Protein AF-0000000067868393 (afdb_homodimer)

Solvent-accessible surface area (backbone atoms only — not comparable to full-atom values): 18389 Å² total; per-residue (Å²): 123,89,69,80,42,71,58,37,51,54,48,55,57,44,53,61,41,42,60,44,35,49,49,34,66,70,37,80,75,80,36,64,58,54,50,36,39,52,45,50,51,48,43,56,51,46,50,58,49,42,56,52,47,31,66,68,63,68,53,74,39,77,64,38,66,54,46,43,61,49,46,56,50,46,61,52,46,44,54,53,48,49,34,21,40,68,61,75,42,61,56,66,58,53,47,51,49,50,50,44,52,54,48,52,36,55,50,43,51,75,40,89,71,80,75,72,90,52,76,46,55,58,51,23,52,55,34,39,50,50,12,52,54,28,53,28,43,72,41,19,86,80,32,38,69,60,13,52,50,32,38,52,49,20,48,51,35,44,52,52,37,47,51,62,66,68,46,74,73,71,78,118,122,88,69,80,41,70,58,37,50,54,49,55,56,43,54,59,44,41,61,44,36,48,49,34,66,70,36,80,75,81,35,65,57,53,49,38,38,51,45,49,52,51,43,56,50,47,51,59,49,42,56,52,45,30,66,69,63,69,53,73,39,76,62,37,66,54,46,42,62,48,47,56,50,47,60,51,46,45,53,52,48,49,35,22,40,67,61,76,43,63,53,67,58,54,45,51,50,50,49,44,53,52,50,51,36,54,49,44,52,76,41,89,72,78,74,73,90,52,75,46,55,57,51,24,52,54,34,39,51,52,13,51,55,27,54,28,45,72,40,19,87,80,32,38,70,60,13,51,51,32,40,53,51,21,47,50,36,44,54,52,39,47,51,62,66,68,44,74,72,70,79,119

Organism: Synechococcus elongatus (strain ATCC 33912 / PCC 7942 / FACHB-805) (NCBI:txid1140)

pLDDT: mean 82.85, std 14.45, range [33.25, 97.62]

Structure (mmCIF, N/CA/C/O backbone):
data_AF-0000000067868393-model_v1
#
loop_
_entity.id
_entity.type
_entity.pdbx_description
1 polymer 'CDP-diacylglycerol--glycerol-3-phosphate 3-phosphatidyltransferase'
#
loop_
_atom_site.group_PDB
_atom_site.id
_atom_site.type_symbol
_atom_site.label_atom_id
_atom_site.label_alt_id
_atom_site.label_comp_id
_atom_site.label_asym_id
_atom_site.label_entity_id
_atom_site.label_seq_id
_atom_site.pdbx_PDB_ins_code
_atom_site.Cartn_x
_atom_site.Cartn_y
_atom_site.Cartn_z
_atom_site.occupancy
_atom_site.B_iso_or_equiv
_atom_site.auth_seq_id
_atom_site.auth_comp_id
_atom_site.auth_asym_id
_atom_site.auth_atom_id
_atom_site.pdbx_PDB_model_num
ATOM 1 N N . MET A 1 1 ? -15.359 12.648 23.875 1 38.47 1 MET A N 1
ATOM 2 C CA . MET A 1 1 ? -15.688 11.297 23.422 1 38.47 1 MET A CA 1
ATOM 3 C C . MET A 1 1 ? -16.062 11.297 21.953 1 38.47 1 MET A C 1
ATOM 5 O O . MET A 1 1 ? -16.922 12.078 21.516 1 38.47 1 MET A O 1
ATOM 9 N N . ALA A 1 2 ? -15.055 10.977 21.078 1 51.44 2 ALA A N 1
ATOM 10 C CA . ALA A 1 2 ? -15.375 11.133 19.672 1 51.44 2 ALA A CA 1
ATOM 11 C C . ALA A 1 2 ? -16.734 10.539 19.344 1 51.44 2 ALA A C 1
ATOM 13 O O . ALA A 1 2 ? -17 9.375 19.625 1 51.44 2 ALA A O 1
ATOM 14 N N . THR A 1 3 ? -17.891 11.211 19.453 1 57.81 3 THR A N 1
ATOM 15 C CA . THR A 1 3 ? -19.234 10.742 19.172 1 57.81 3 THR A CA 1
ATOM 16 C C . THR A 1 3 ? -19.281 10.047 17.812 1 57.81 3 THR A C 1
ATOM 18 O O . THR A 1 3 ? -18.906 10.633 16.797 1 57.81 3 THR A O 1
ATOM 21 N N . ILE A 1 4 ? -19.188 8.711 17.938 1 66.06 4 ILE A N 1
ATOM 22 C CA . ILE A 1 4 ? -19.344 7.922 16.719 1 66.06 4 ILE A CA 1
ATOM 23 C C . ILE A 1 4 ? -20.734 8.164 16.141 1 66.06 4 ILE A C 1
ATOM 25 O O . ILE A 1 4 ? -21.75 7.922 16.797 1 66.06 4 ILE A O 1
ATOM 29 N N . THR A 1 5 ? -20.812 8.875 15.047 1 76 5 THR A N 1
ATOM 30 C CA . THR A 1 5 ? -22.047 9.195 14.352 1 76 5 THR A CA 1
ATOM 31 C C . THR A 1 5 ? -22.469 8.047 13.445 1 76 5 THR A C 1
ATOM 33 O O . THR A 1 5 ? -21.734 7.066 13.297 1 76 5 THR A O 1
ATOM 36 N N . LEU A 1 6 ? -23.656 8.023 12.984 1 73.88 6 LEU A N 1
ATOM 37 C CA . LEU A 1 6 ? -24.203 6.988 12.109 1 73.88 6 LEU A CA 1
ATOM 38 C C . LEU A 1 6 ? -23.328 6.809 10.867 1 73.88 6 LEU A C 1
ATOM 40 O O . LEU A 1 6 ? -23.016 5.68 10.492 1 73.88 6 LEU A O 1
ATOM 44 N N . PRO A 1 7 ? -22.906 7.914 10.297 1 73.81 7 PRO A N 1
ATOM 45 C CA . PRO A 1 7 ? -22.047 7.754 9.125 1 73.81 7 PRO A CA 1
ATOM 46 C C . PRO A 1 7 ? -20.734 7.031 9.453 1 73.81 7 PRO A C 1
ATOM 48 O O . PRO A 1 7 ? -20.25 6.242 8.641 1 73.81 7 PRO A O 1
ATOM 51 N N . THR A 1 8 ? -20.328 7.203 10.664 1 79.44 8 THR A N 1
ATOM 52 C CA . THR A 1 8 ? -19.094 6.543 11.07 1 79.44 8 THR A CA 1
ATOM 53 C C . THR A 1 8 ? -19.328 5.043 11.258 1 79.44 8 THR A C 1
ATOM 55 O O . THR A 1 8 ? -18.453 4.234 10.922 1 79.44 8 THR A O 1
ATOM 58 N N . TRP A 1 9 ? -20.469 4.789 11.695 1 81 9 TRP A N 1
ATOM 59 C CA . TRP A 1 9 ? -20.812 3.377 11.875 1 81 9 TRP A CA 1
ATOM 60 C C . TRP A 1 9 ? -20.891 2.664 10.523 1 81 9 TRP A C 1
ATOM 62 O O . TRP A 1 9 ? -20.453 1.521 10.398 1 81 9 TRP A O 1
ATOM 72 N N . VAL A 1 10 ? -21.391 3.344 9.602 1 79.75 10 VAL A N 1
ATOM 73 C CA . VAL A 1 10 ? -21.516 2.777 8.258 1 79.75 10 VAL A CA 1
ATOM 74 C C . VAL A 1 10 ? -20.109 2.545 7.68 1 79.75 10 VAL A C 1
ATOM 76 O O . VAL A 1 10 ? -19.859 1.501 7.074 1 79.75 10 VAL A O 1
ATOM 79 N N . THR A 1 11 ? -19.25 3.428 7.902 1 82.75 11 THR A N 1
ATOM 80 C CA . THR A 1 11 ? -17.875 3.32 7.426 1 82.75 11 THR A CA 1
ATOM 81 C C . THR A 1 11 ? -17.172 2.131 8.07 1 82.75 11 THR A C 1
ATOM 83 O O . THR A 1 11 ? -16.516 1.354 7.391 1 82.75 11 THR A O 1
ATOM 86 N N . LEU A 1 12 ? -17.484 1.931 9.297 1 84.88 12 LEU A N 1
ATOM 87 C CA . LEU A 1 12 ? -16.844 0.851 10.031 1 84.88 12 LEU A CA 1
ATOM 88 C C . LEU A 1 12 ? -17.375 -0.506 9.586 1 84.88 12 LEU A C 1
ATOM 90 O O . LEU A 1 12 ? -16.641 -1.49 9.555 1 84.88 12 LEU A O 1
ATOM 94 N N . THR A 1 13 ? -18.609 -0.566 9.234 1 87.06 13 THR A N 1
ATOM 95 C CA . THR A 1 13 ? -19.203 -1.815 8.766 1 87.06 13 THR A CA 1
ATOM 96 C C . THR A 1 13 ? -18.625 -2.211 7.41 1 87.06 13 THR A C 1
ATOM 98 O O . THR A 1 13 ? -18.484 -3.398 7.109 1 87.06 13 THR A O 1
ATOM 101 N N . ARG A 1 14 ? -18.219 -1.199 6.656 1 91.38 14 ARG A N 1
ATOM 102 C CA . ARG A 1 14 ? -17.625 -1.454 5.348 1 91.38 14 ARG A CA 1
ATOM 103 C C . ARG A 1 14 ? -16.266 -2.137 5.48 1 91.38 14 ARG A C 1
ATOM 105 O O . ARG A 1 14 ? -15.844 -2.855 4.578 1 91.38 14 ARG A O 1
ATOM 112 N N . LEU A 1 15 ? -15.68 -1.9 6.562 1 90.88 15 LEU A N 1
ATOM 113 C CA . LEU A 1 15 ? -14.375 -2.506 6.816 1 90.88 15 LEU A CA 1
ATOM 114 C C . LEU A 1 15 ? -14.492 -4.023 6.902 1 90.88 15 LEU A C 1
ATOM 116 O O . LEU A 1 15 ? -13.523 -4.738 6.625 1 90.88 15 LEU A O 1
ATOM 120 N N . PHE A 1 16 ? -15.672 -4.523 7.234 1 92.31 16 PHE A N 1
ATOM 121 C CA . PHE A 1 16 ? -15.898 -5.961 7.336 1 92.31 16 PHE A CA 1
ATOM 122 C C . PHE A 1 16 ? -15.875 -6.609 5.957 1 92.31 16 PHE A C 1
ATOM 124 O O . PHE A 1 16 ? -15.727 -7.828 5.84 1 92.31 16 PHE A O 1
ATOM 131 N N . ALA A 1 17 ? -16 -5.836 4.941 1 94 17 ALA A N 1
ATOM 132 C CA . ALA A 1 17 ? -15.922 -6.344 3.574 1 94 17 ALA A CA 1
ATOM 133 C C . ALA A 1 17 ? -14.508 -6.82 3.252 1 94 17 ALA A C 1
ATOM 135 O O . ALA A 1 17 ? -14.32 -7.719 2.428 1 94 17 ALA A O 1
ATOM 136 N N . VAL A 1 18 ? -13.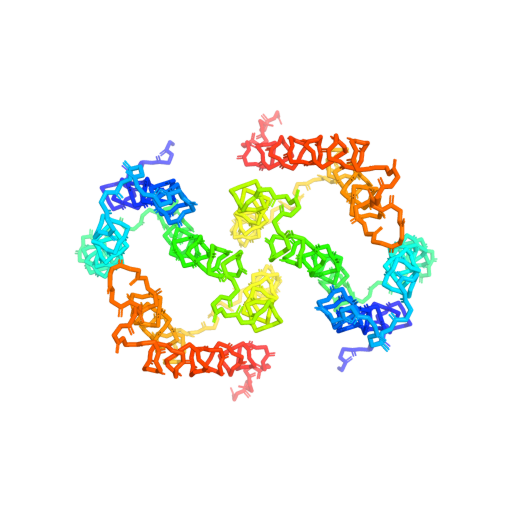516 -6.289 3.963 1 94.94 18 VAL A N 1
ATOM 137 C CA . VAL A 1 18 ? -12.117 -6.527 3.635 1 94.94 18 VAL A CA 1
ATOM 138 C C . VAL A 1 18 ? -11.773 -7.992 3.885 1 94.94 18 VAL A C 1
ATOM 140 O O . VAL A 1 18 ? -11.273 -8.68 2.99 1 94.94 18 VAL A O 1
ATOM 143 N N . PRO A 1 19 ? -12.062 -8.602 5.043 1 93.69 19 PRO A N 1
ATOM 144 C CA . PRO A 1 19 ? -11.75 -10.023 5.25 1 93.69 19 PRO A CA 1
ATOM 145 C C . PRO A 1 19 ? -12.516 -10.938 4.297 1 93.69 19 PRO A C 1
ATOM 147 O O . PRO A 1 19 ? -12 -11.977 3.889 1 93.69 19 PRO A O 1
ATOM 150 N N . ILE A 1 20 ? -13.672 -10.555 3.961 1 91.94 20 ILE A N 1
ATOM 151 C CA . ILE A 1 20 ? -14.469 -11.352 3.033 1 91.94 20 ILE A CA 1
ATOM 152 C C . ILE A 1 20 ? -13.82 -11.344 1.652 1 91.94 20 ILE A C 1
ATOM 154 O O . ILE A 1 20 ? -13.742 -12.375 0.987 1 91.94 20 ILE A O 1
ATOM 158 N N . LEU A 1 21 ? -13.352 -10.188 1.293 1 92.94 21 LEU A N 1
ATOM 159 C CA . LEU A 1 21 ? -12.68 -10.078 0.005 1 92.94 21 LEU A CA 1
ATOM 160 C C . LEU A 1 21 ? -11.375 -10.875 -0 1 92.94 21 LEU A C 1
ATOM 162 O O . LEU A 1 21 ? -11.117 -11.633 -0.937 1 92.94 21 LEU A O 1
ATOM 166 N N . LEU A 1 22 ? -10.617 -10.781 1.062 1 93.06 22 LEU A N 1
ATOM 167 C CA . LEU A 1 22 ? -9.328 -11.461 1.141 1 93.06 22 LEU A CA 1
ATOM 168 C C . LEU A 1 22 ? -9.516 -12.969 1.164 1 93.06 22 LEU A C 1
ATOM 170 O O . LEU A 1 22 ? -8.891 -13.688 0.374 1 93.06 22 LEU A O 1
ATOM 174 N N . VAL A 1 23 ? -10.414 -13.453 1.944 1 88.19 23 VAL A N 1
ATOM 175 C CA . VAL A 1 23 ? -10.633 -14.883 2.102 1 88.19 23 VAL A CA 1
ATOM 176 C C . VAL A 1 23 ? -11.406 -15.43 0.898 1 88.19 23 VAL A C 1
ATOM 178 O O . VAL A 1 23 ? -11.078 -16.5 0.372 1 88.19 23 VAL A O 1
ATOM 181 N N . GLY A 1 24 ? -12.43 -14.703 0.48 1 86.75 24 GLY A N 1
ATOM 182 C CA . GLY A 1 24 ? -13.258 -15.156 -0.625 1 86.75 24 GLY A CA 1
ATOM 183 C C . GLY A 1 24 ? -12.508 -15.234 -1.942 1 86.75 24 GLY A C 1
ATOM 184 O O . GLY A 1 24 ? -12.781 -16.109 -2.766 1 86.75 24 GLY A O 1
ATOM 185 N N . MET A 1 25 ? -11.633 -14.359 -2.072 1 86.38 25 MET A N 1
ATOM 186 C CA . MET A 1 25 ? -10.906 -14.312 -3.338 1 86.38 25 MET A CA 1
ATOM 187 C C . MET A 1 25 ? -9.719 -15.273 -3.316 1 86.38 25 MET A C 1
ATOM 189 O O . MET A 1 25 ? -9.312 -15.781 -4.359 1 86.38 25 MET A O 1
ATOM 193 N N . GLU A 1 26 ? -9.117 -15.5 -2.199 1 82.06 26 GLU A N 1
ATOM 194 C CA . GLU A 1 26 ? -7.914 -16.328 -2.123 1 82.06 26 GLU A CA 1
ATOM 195 C C . GLU A 1 26 ? -8.266 -17.812 -2.02 1 82.06 26 GLU A C 1
ATOM 197 O O . GLU A 1 26 ? -7.469 -18.672 -2.395 1 82.06 26 GLU A O 1
ATOM 202 N N . GLN A 1 27 ? -9.344 -18.188 -1.443 1 78.38 27 GLN A N 1
ATOM 203 C CA . GLN A 1 27 ? -9.719 -19.594 -1.287 1 78.38 27 GLN A CA 1
ATOM 204 C C . GLN A 1 27 ? -10.953 -19.922 -2.123 1 78.38 27 GLN A C 1
ATOM 206 O O . GLN A 1 27 ? -12.078 -19.891 -1.624 1 78.38 27 GLN A O 1
ATOM 211 N N . PRO A 1 28 ? -10.547 -20.344 -3.348 1 68.5 28 PRO A N 1
ATOM 212 C CA . PRO A 1 28 ? -11.703 -20.734 -4.168 1 68.5 28 PRO A CA 1
ATOM 213 C C . PRO A 1 28 ? -12.484 -21.906 -3.576 1 68.5 28 PRO A C 1
ATOM 215 O O . PRO A 1 28 ? -11.891 -22.844 -3.045 1 68.5 28 PRO A O 1
ATOM 218 N N . GLY A 1 29 ? -13.82 -21.719 -3.414 1 73.12 29 GLY A N 1
ATOM 219 C CA . GLY A 1 29 ? -14.656 -22.812 -2.928 1 73.12 29 GLY A CA 1
ATOM 220 C C . GLY A 1 29 ? -15.211 -22.547 -1.537 1 73.12 29 GLY A C 1
ATOM 221 O O . GLY A 1 29 ? -16.219 -23.156 -1.147 1 73.12 29 GLY A O 1
ATOM 222 N N . LEU A 1 30 ? -14.383 -21.797 -0.757 1 71.88 30 LEU A N 1
ATOM 223 C CA . LEU A 1 30 ? -14.859 -21.516 0.594 1 71.88 30 LEU A CA 1
ATOM 224 C C . LEU A 1 30 ? -16.156 -20.703 0.563 1 71.88 30 LEU A C 1
ATOM 226 O O . LEU A 1 30 ? -17.062 -20.953 1.354 1 71.88 30 LEU A O 1
ATOM 230 N N . LEU A 1 31 ? -16.141 -19.766 -0.381 1 77.38 31 LEU A N 1
ATOM 231 C CA . LEU A 1 31 ? -17.297 -18.922 -0.597 1 77.38 31 LEU A CA 1
ATOM 232 C C . LEU A 1 31 ? -17.734 -18.969 -2.057 1 77.38 31 LEU A C 1
ATOM 234 O O . LEU A 1 31 ? -16.938 -19.234 -2.945 1 77.38 31 LEU A O 1
ATOM 238 N N . PRO A 1 32 ? -19.062 -18.828 -2.135 1 83.75 32 PRO A N 1
ATOM 239 C CA . PRO A 1 32 ? -19.5 -18.672 -3.525 1 83.75 32 PRO A CA 1
ATOM 240 C C . PRO A 1 32 ? -18.766 -17.562 -4.262 1 83.75 32 PRO A C 1
ATOM 242 O O . PRO A 1 32 ? -18.453 -16.531 -3.668 1 83.75 32 PRO A O 1
ATOM 245 N N . THR A 1 33 ? -18.484 -17.828 -5.484 1 84.19 33 THR A N 1
ATOM 246 C CA . THR A 1 33 ? -17.641 -16.953 -6.293 1 84.19 33 THR A CA 1
ATOM 247 C C . THR A 1 33 ? -18.266 -15.562 -6.41 1 84.19 33 THR A C 1
ATOM 249 O O . THR A 1 33 ? -17.562 -14.586 -6.684 1 84.19 33 THR A O 1
ATOM 252 N N . TRP A 1 34 ? -19.594 -15.492 -6.168 1 89.62 34 TRP A N 1
ATOM 253 C CA . TRP A 1 34 ? -20.281 -14.211 -6.355 1 89.62 34 TRP A CA 1
ATOM 254 C C . TRP A 1 34 ? -20.188 -13.359 -5.098 1 89.62 34 TRP A C 1
ATOM 256 O O . TRP A 1 34 ? -20.453 -12.156 -5.133 1 89.62 34 TRP A O 1
ATOM 266 N N . VAL A 1 35 ? -19.812 -13.953 -4.008 1 92 35 VAL A N 1
ATOM 267 C CA . VAL A 1 35 ? -19.891 -13.281 -2.717 1 92 35 VAL A CA 1
ATOM 268 C C . VAL A 1 35 ? -18.891 -12.133 -2.68 1 92 35 VAL A C 1
ATOM 270 O O . VAL A 1 35 ? -19.25 -11 -2.348 1 92 35 VAL A O 1
ATOM 273 N N . PRO A 1 36 ? -17.609 -12.352 -3.057 1 92.5 36 PRO A N 1
ATOM 274 C CA . PRO A 1 36 ? -16.672 -11.227 -3.027 1 92.5 36 PRO A CA 1
ATOM 275 C C . PRO A 1 36 ? -17.109 -10.07 -3.938 1 92.5 36 PRO A C 1
ATOM 277 O O . PRO A 1 36 ? -16.953 -8.906 -3.572 1 92.5 36 PRO A O 1
ATOM 280 N N . LEU A 1 37 ? -17.672 -10.398 -5.066 1 93.69 37 LEU A N 1
ATOM 281 C CA . LEU A 1 37 ? -18.125 -9.367 -6 1 93.69 37 LEU A CA 1
ATOM 282 C C . LEU A 1 37 ? -19.25 -8.547 -5.402 1 93.69 37 LEU A C 1
ATOM 284 O O . LEU A 1 37 ? -19.203 -7.316 -5.422 1 93.69 37 LEU A O 1
ATOM 288 N N . VAL A 1 38 ? -20.203 -9.195 -4.879 1 94.25 38 VAL A N 1
ATOM 289 C CA . VAL A 1 38 ? -21.375 -8.531 -4.316 1 94.25 38 VAL A CA 1
ATOM 290 C C . VAL A 1 38 ? -20.969 -7.691 -3.109 1 94.25 38 VAL A C 1
ATOM 292 O O . VAL A 1 38 ? -21.406 -6.551 -2.967 1 94.25 38 VAL A O 1
ATOM 295 N N . VAL A 1 39 ? -20.172 -8.289 -2.27 1 94.19 39 VAL A N 1
ATOM 296 C CA . VAL A 1 39 ? -19.703 -7.586 -1.078 1 94.19 39 VAL A CA 1
ATOM 297 C C . VAL A 1 39 ? -18.922 -6.344 -1.482 1 94.19 39 VAL A C 1
ATOM 299 O O . VAL A 1 39 ? -19.078 -5.273 -0.894 1 94.19 39 VAL A O 1
ATOM 302 N N . PHE A 1 40 ? -18.078 -6.504 -2.471 1 95.31 40 PHE A N 1
ATOM 303 C CA . PHE A 1 40 ? -17.281 -5.379 -2.945 1 95.31 40 PHE A CA 1
ATOM 304 C C . PHE A 1 40 ? -18.172 -4.27 -3.482 1 95.31 40 PHE A C 1
ATOM 306 O O . PHE A 1 40 ? -17.984 -3.1 -3.137 1 95.31 40 PHE A O 1
ATOM 313 N N . LEU A 1 41 ? -19.125 -4.578 -4.301 1 94.06 41 LEU A N 1
ATOM 314 C CA . LEU A 1 41 ? -20.016 -3.596 -4.91 1 94.06 41 LEU A CA 1
ATOM 315 C C . LEU A 1 41 ? -20.891 -2.924 -3.859 1 94.06 41 LEU A C 1
ATOM 317 O O . LEU A 1 41 ? -21.156 -1.722 -3.936 1 94.06 41 LEU A O 1
ATOM 321 N N . LEU A 1 42 ? -21.328 -3.701 -2.941 1 93.31 42 LEU A N 1
ATOM 322 C CA . LEU A 1 42 ? -22.109 -3.135 -1.856 1 93.31 42 LEU A CA 1
ATOM 323 C C . LEU A 1 42 ? -21.297 -2.143 -1.042 1 93.31 42 LEU A C 1
ATOM 325 O O . LEU A 1 42 ? -21.781 -1.058 -0.708 1 93.31 42 LEU A O 1
ATOM 329 N N . ALA A 1 43 ? -20.078 -2.57 -0.719 1 92.38 43 ALA A N 1
ATOM 330 C CA . ALA A 1 43 ? -19.188 -1.686 0.036 1 92.38 43 ALA A CA 1
ATOM 331 C C . ALA A 1 43 ? -18.922 -0.398 -0.735 1 92.38 43 ALA A C 1
ATOM 333 O O . ALA A 1 43 ? -18.922 0.691 -0.156 1 92.38 43 ALA A O 1
ATOM 334 N N . ALA A 1 44 ? -18.703 -0.52 -2.014 1 90.06 44 ALA A N 1
ATOM 335 C CA . ALA A 1 44 ? -18.438 0.645 -2.855 1 90.06 44 ALA A CA 1
ATOM 336 C C . ALA A 1 44 ? -19.672 1.541 -2.951 1 90.06 44 ALA A C 1
ATOM 338 O O . ALA A 1 44 ? -19.562 2.768 -2.912 1 90.06 44 ALA A O 1
ATOM 339 N N . ALA A 1 45 ? -20.812 0.978 -3.086 1 88.38 45 ALA A N 1
ATOM 340 C CA . ALA A 1 45 ? -22.062 1.71 -3.225 1 88.38 45 ALA A CA 1
ATOM 341 C C . ALA A 1 45 ? -22.422 2.441 -1.932 1 88.38 45 ALA A C 1
ATOM 343 O O . ALA A 1 45 ? -22.969 3.545 -1.967 1 88.38 45 ALA A O 1
ATOM 344 N N . THR A 1 46 ? -22.094 1.829 -0.837 1 85.06 46 THR A N 1
ATOM 345 C CA . THR A 1 46 ? -22.422 2.426 0.454 1 85.06 46 THR A CA 1
ATOM 346 C C . THR A 1 46 ? -21.609 3.699 0.68 1 85.06 46 THR A C 1
ATOM 348 O O . THR A 1 46 ? -22.047 4.598 1.405 1 85.06 46 THR A O 1
ATOM 351 N N . ASP A 1 47 ? -20.406 3.666 0.187 1 80.94 47 ASP A N 1
ATOM 352 C CA . ASP A 1 47 ? -19.594 4.875 0.286 1 80.94 47 ASP A CA 1
ATOM 353 C C . ASP A 1 47 ? -20.281 6.055 -0.406 1 80.94 47 ASP A C 1
ATOM 355 O O . ASP A 1 47 ? -20.281 7.168 0.122 1 80.94 47 ASP A O 1
ATOM 359 N N . TRP A 1 48 ? -20.781 5.801 -1.558 1 75.31 48 TRP A N 1
ATOM 360 C CA . TRP A 1 48 ? -21.469 6.84 -2.311 1 75.31 48 TRP A CA 1
ATOM 361 C C . TRP A 1 48 ? -22.703 7.336 -1.555 1 75.31 48 TRP A C 1
ATOM 363 O O . TRP A 1 48 ? -22.969 8.539 -1.506 1 75.31 48 TRP A O 1
ATOM 373 N N . LEU A 1 49 ? -23.312 6.488 -0.958 1 69.88 49 LEU A N 1
ATOM 374 C CA . LEU A 1 49 ? -24.547 6.801 -0.25 1 69.88 49 LEU A CA 1
ATOM 375 C C . LEU A 1 49 ? -24.25 7.59 1.024 1 69.88 49 LEU A C 1
ATOM 377 O O . LEU A 1 49 ? -24.953 8.562 1.327 1 69.88 49 LEU A O 1
ATOM 381 N N . ASP A 1 50 ? -23.219 7.094 1.72 1 63.84 50 ASP A N 1
ATOM 382 C CA . ASP A 1 50 ? -22.922 7.719 3.006 1 63.84 50 ASP A CA 1
ATOM 383 C C . ASP A 1 50 ? -22.375 9.133 2.816 1 63.84 50 ASP A C 1
ATOM 385 O O . ASP A 1 50 ? -22.609 10.016 3.645 1 63.84 50 ASP A O 1
ATOM 389 N N . GLY A 1 51 ? -21.547 9.32 1.771 1 62.06 51 GLY A N 1
ATOM 390 C CA . GLY A 1 51 ? -21.141 10.688 1.476 1 62.06 51 GLY A CA 1
ATOM 391 C C . GLY A 1 51 ? -22.328 11.617 1.23 1 62.06 51 GLY A C 1
ATOM 392 O O . GLY A 1 51 ? -22.359 12.734 1.751 1 62.06 51 GLY A O 1
ATOM 393 N N . TRP A 1 52 ? -23.234 11.008 0.554 1 60.56 52 TRP A N 1
ATOM 394 C CA . TRP A 1 52 ? -24.453 11.766 0.284 1 60.56 52 TRP A CA 1
ATOM 395 C C . TRP A 1 52 ? -25.219 12.039 1.573 1 60.56 52 TRP A C 1
ATOM 397 O O . TRP A 1 52 ? -25.656 13.172 1.812 1 60.56 52 TRP A O 1
ATOM 407 N N . LEU A 1 53 ? -25.281 11.07 2.408 1 58.5 53 LEU A N 1
ATOM 408 C CA . LEU A 1 53 ? -26.031 11.188 3.652 1 58.5 53 LEU A CA 1
ATOM 409 C C . LEU A 1 53 ? -25.328 12.125 4.629 1 58.5 53 LEU A C 1
ATOM 411 O O . LEU A 1 53 ? -25.984 12.922 5.305 1 58.5 53 LEU A O 1
ATOM 415 N N . ALA A 1 54 ? -24.078 12.031 4.82 1 59.44 54 ALA A N 1
ATOM 416 C CA . ALA A 1 54 ? -23.328 12.875 5.73 1 59.44 54 ALA A CA 1
ATOM 417 C C . ALA A 1 54 ? -23.453 14.352 5.344 1 59.44 54 ALA A C 1
ATOM 419 O O . ALA A 1 54 ? -23.547 15.219 6.215 1 59.44 54 ALA A O 1
ATOM 420 N N . ARG A 1 55 ? -23.406 14.609 4.078 1 60.66 55 ARG A N 1
ATOM 421 C CA . ARG A 1 55 ? -23.562 15.977 3.592 1 60.66 55 ARG A CA 1
ATOM 422 C C . ARG A 1 55 ? -24.953 16.5 3.877 1 60.66 55 ARG A C 1
ATOM 424 O O . ARG A 1 55 ? -25.125 17.672 4.242 1 60.66 55 ARG A O 1
ATOM 431 N N . ARG A 1 56 ? -25.75 15.578 3.855 1 60.31 56 ARG A N 1
ATOM 432 C CA . ARG A 1 56 ? -27.141 15.992 4.062 1 60.31 56 ARG A CA 1
ATOM 433 C C . ARG A 1 56 ? -27.422 16.203 5.543 1 60.31 56 ARG A C 1
ATOM 435 O O . ARG A 1 56 ? -28.172 17.109 5.91 1 60.31 56 ARG A O 1
ATOM 442 N N . LEU A 1 57 ? -26.875 15.359 6.309 1 62.47 57 LEU A N 1
ATOM 443 C CA . LEU A 1 57 ? -27.188 15.43 7.73 1 62.47 57 LEU A CA 1
ATOM 444 C C . LEU A 1 57 ? -26.188 16.312 8.469 1 62.47 57 LEU A C 1
ATOM 446 O O . LEU A 1 57 ? -26.312 16.531 9.68 1 62.47 57 LEU A O 1
ATOM 450 N N . ASN A 1 58 ? -25.344 16.891 7.816 1 62 58 ASN A N 1
ATOM 451 C CA . ASN A 1 58 ? -24.328 17.766 8.406 1 62 58 ASN A CA 1
ATOM 452 C C . ASN A 1 58 ? -23.609 17.078 9.57 1 62 58 ASN A C 1
ATOM 454 O O . ASN A 1 58 ? -23.391 17.703 10.617 1 62 58 ASN A O 1
ATOM 458 N N . GLN A 1 59 ? -23.656 15.867 9.648 1 65.31 59 GLN A N 1
ATOM 459 C CA . GLN A 1 59 ? -23.109 15.109 10.766 1 65.31 59 GLN A CA 1
ATOM 460 C C . GLN A 1 59 ? -21.734 14.539 10.422 1 65.31 59 GLN A C 1
ATOM 462 O O . GLN A 1 59 ? -21.484 13.344 10.594 1 65.31 59 GLN A O 1
ATOM 467 N N . VAL A 1 60 ? -20.922 15.383 9.953 1 65.5 60 VAL A N 1
ATOM 468 C CA . VAL A 1 60 ? -19.594 14.852 9.664 1 65.5 60 VAL A CA 1
ATOM 469 C C . VAL A 1 60 ? -18.703 15 10.898 1 65.5 60 VAL A C 1
ATOM 471 O O . VAL A 1 60 ? -18.5 16.109 11.398 1 65.5 60 VAL A O 1
ATOM 474 N N . SER A 1 61 ? -18.469 13.812 11.594 1 71.69 61 SER A N 1
ATOM 475 C CA . SER A 1 61 ? -17.562 13.828 12.734 1 71.69 61 SER A CA 1
ATOM 476 C C . SER A 1 61 ? -16.109 13.906 12.289 1 71.69 61 SER A C 1
ATOM 478 O O . SER A 1 61 ? -15.797 13.609 11.133 1 71.69 61 SER A O 1
ATOM 480 N N . ASP A 1 62 ? -15.32 14.398 13.125 1 71.19 62 ASP A N 1
ATOM 481 C CA . ASP A 1 62 ? -13.891 14.5 12.836 1 71.19 62 ASP A CA 1
ATOM 482 C C . ASP A 1 62 ? -13.289 13.117 12.555 1 71.19 62 ASP A C 1
ATOM 484 O O . ASP A 1 62 ? -12.445 12.969 11.672 1 71.19 62 ASP A O 1
ATOM 488 N N . LEU A 1 63 ? -13.734 12.148 13.242 1 76.06 63 LEU A N 1
ATOM 489 C CA . LEU A 1 63 ? -13.258 10.789 13.023 1 76.06 63 LEU A CA 1
ATOM 490 C C . LEU A 1 63 ? -13.695 10.266 11.656 1 76.06 63 LEU A C 1
ATOM 492 O O . LEU A 1 63 ? -12.922 9.609 10.961 1 76.06 63 LEU A O 1
ATOM 496 N N . GLY A 1 64 ? -14.891 10.602 11.367 1 74.75 64 GLY A N 1
ATOM 497 C CA . GLY A 1 64 ? -15.422 10.164 10.086 1 74.75 64 GLY A CA 1
ATOM 498 C C . GLY A 1 64 ? -14.68 10.75 8.898 1 74.75 64 GLY A C 1
ATOM 499 O O . GLY A 1 64 ? -14.484 10.07 7.891 1 74.75 64 GLY A O 1
ATOM 500 N N . LYS A 1 65 ? -14.227 11.875 9.086 1 76.12 65 LYS A N 1
ATOM 501 C CA . LYS A 1 65 ? -13.5 12.57 8.031 1 76.12 65 LYS A CA 1
ATOM 502 C C . LYS A 1 65 ? -12.195 11.867 7.699 1 76.12 65 LYS A C 1
ATOM 504 O O . LYS A 1 65 ? -11.758 11.859 6.543 1 76.12 65 LYS A O 1
ATOM 509 N N . VAL A 1 66 ? -11.688 11.273 8.664 1 79.25 66 VAL A N 1
ATOM 510 C CA . VAL A 1 66 ? -10.406 10.586 8.484 1 79.25 66 VAL A CA 1
ATOM 511 C C . VAL A 1 66 ? -10.656 9.125 8.109 1 79.25 66 VAL A C 1
ATOM 513 O O . VAL A 1 66 ? -9.984 8.586 7.227 1 79.25 66 VAL A O 1
ATOM 516 N N . LEU A 1 67 ? -11.594 8.594 8.695 1 84.62 67 LEU A N 1
ATOM 517 C CA . LEU A 1 67 ? -11.844 7.16 8.547 1 84.62 67 LEU A CA 1
ATOM 518 C C . LEU A 1 67 ? -12.438 6.855 7.176 1 84.62 67 LEU A C 1
ATOM 520 O O . LEU A 1 67 ? -12.141 5.812 6.582 1 84.62 67 LEU A O 1
ATOM 524 N N . ASP A 1 68 ? -13.211 7.77 6.734 1 84.12 68 ASP A N 1
ATOM 525 C CA . ASP A 1 68 ? -13.922 7.527 5.48 1 84.12 68 ASP A CA 1
ATOM 526 C C . ASP A 1 68 ? -12.938 7.348 4.32 1 84.12 68 ASP A C 1
ATOM 528 O O . ASP A 1 68 ? -12.93 6.301 3.672 1 84.12 68 ASP A O 1
ATOM 532 N N . PRO A 1 69 ? -12.102 8.289 4.102 1 84.12 69 PRO A N 1
ATOM 533 C CA . PRO A 1 69 ? -11.133 8.125 3.016 1 84.12 69 PRO A CA 1
ATOM 534 C C . PRO A 1 69 ? -10.227 6.914 3.215 1 84.12 69 PRO A C 1
ATOM 536 O O . PRO A 1 69 ? -9.82 6.273 2.24 1 84.12 69 PRO A O 1
ATOM 539 N N . LEU A 1 70 ? -9.914 6.617 4.387 1 88.56 70 LEU A N 1
ATOM 540 C CA . LEU A 1 70 ? -9.055 5.477 4.691 1 88.56 70 LEU A CA 1
ATOM 541 C C . LEU A 1 70 ? -9.727 4.168 4.297 1 88.56 70 LEU A C 1
ATOM 543 O O . LEU A 1 70 ? -9.117 3.326 3.631 1 88.56 70 LEU A O 1
ATOM 547 N N . VAL A 1 71 ? -10.938 4.031 4.766 1 90.69 71 VAL A N 1
ATOM 548 C CA . VAL A 1 71 ? -11.68 2.803 4.492 1 90.69 71 VAL A CA 1
ATOM 549 C C . VAL A 1 71 ? -11.844 2.623 2.984 1 90.69 71 VAL A C 1
ATOM 551 O O . VAL A 1 71 ? -11.734 1.508 2.471 1 90.69 71 VAL A O 1
ATOM 554 N N . ASP A 1 72 ? -12.078 3.736 2.322 1 89.25 72 ASP A N 1
ATOM 555 C CA . ASP A 1 72 ? -12.188 3.688 0.868 1 89.25 72 ASP A CA 1
ATOM 556 C C . ASP A 1 72 ? -10.906 3.143 0.237 1 89.25 72 ASP A C 1
ATOM 558 O O . ASP A 1 72 ? -10.961 2.307 -0.667 1 89.25 72 ASP A O 1
ATOM 562 N N . LYS A 1 73 ? -9.82 3.482 0.698 1 91.31 73 LYS A N 1
ATOM 563 C CA . LYS A 1 73 ? -8.531 3.041 0.174 1 91.31 73 LYS A CA 1
ATOM 564 C C . LYS A 1 73 ? -8.281 1.573 0.508 1 91.31 73 LYS A C 1
ATOM 566 O O . LYS A 1 73 ? -7.715 0.835 -0.302 1 91.31 73 LYS A O 1
ATOM 571 N N . LEU A 1 74 ? -8.68 1.211 1.646 1 94.44 74 LEU A N 1
ATOM 572 C CA . LEU A 1 74 ? -8.461 -0.165 2.08 1 94.44 74 LEU A CA 1
ATOM 573 C C . LEU A 1 74 ? -9.32 -1.133 1.272 1 94.44 74 LEU A C 1
ATOM 575 O O . LEU A 1 74 ? -8.883 -2.24 0.955 1 94.44 74 LEU A O 1
ATOM 579 N N . LEU A 1 75 ? -10.516 -0.699 0.971 1 94.06 75 LEU A N 1
ATOM 580 C CA . LEU A 1 75 ? -11.438 -1.534 0.206 1 94.06 75 LEU A CA 1
ATOM 581 C C . LEU A 1 75 ? -10.922 -1.754 -1.212 1 94.06 75 LEU A C 1
ATOM 583 O O . LEU A 1 75 ? -11.211 -2.781 -1.83 1 94.06 75 LEU A O 1
ATOM 587 N N . VAL A 1 76 ? -10.18 -0.84 -1.695 1 93.88 76 VAL A N 1
ATOM 588 C CA . VAL A 1 76 ? -9.586 -0.958 -3.021 1 93.88 76 VAL A CA 1
ATOM 589 C C . VAL A 1 76 ? -8.281 -1.744 -2.934 1 93.88 76 VAL A C 1
ATOM 591 O O . VAL A 1 76 ? -7.992 -2.582 -3.791 1 93.88 76 VAL A O 1
ATOM 594 N N . LEU A 1 77 ? -7.551 -1.519 -1.907 1 95.06 77 LEU A N 1
ATOM 595 C CA . LEU A 1 77 ? -6.254 -2.152 -1.694 1 95.06 77 LEU A CA 1
ATOM 596 C C . LEU A 1 77 ? -6.398 -3.666 -1.588 1 95.06 77 LEU A C 1
ATOM 598 O O . LEU A 1 77 ? -5.621 -4.414 -2.189 1 95.06 77 LEU A O 1
ATOM 602 N N . ALA A 1 78 ? -7.344 -4.133 -0.87 1 96.12 78 ALA A N 1
ATOM 603 C CA . ALA A 1 78 ? -7.508 -5.555 -0.568 1 96.12 78 ALA A CA 1
ATOM 604 C C . ALA A 1 78 ? -7.672 -6.371 -1.846 1 96.12 78 ALA A C 1
ATOM 606 O O . ALA A 1 78 ? -6.875 -7.27 -2.123 1 96.12 78 ALA A O 1
ATOM 607 N N . PRO A 1 79 ? -8.648 -6.043 -2.633 1 95.81 79 PRO A N 1
ATOM 608 C CA . PRO A 1 79 ? -8.781 -6.852 -3.846 1 95.81 79 PRO A CA 1
ATOM 609 C C . PRO A 1 79 ? -7.605 -6.688 -4.801 1 95.81 79 PRO A C 1
ATOM 611 O O . PRO A 1 79 ? -7.254 -7.625 -5.52 1 95.81 79 PRO A O 1
ATOM 614 N N . LEU A 1 80 ? -6.992 -5.535 -4.871 1 96.12 80 LEU A N 1
ATOM 615 C CA . LEU A 1 80 ? -5.828 -5.344 -5.73 1 96.12 80 LEU A CA 1
ATOM 616 C C . LEU A 1 80 ? -4.695 -6.281 -5.328 1 96.12 80 LEU A C 1
ATOM 618 O O . LEU A 1 80 ? -4.023 -6.855 -6.188 1 96.12 80 LEU A O 1
ATOM 622 N N . LEU A 1 81 ? -4.488 -6.438 -4.047 1 96.62 81 LEU A N 1
ATOM 623 C CA . LEU A 1 81 ? -3.441 -7.328 -3.557 1 96.62 81 LEU A CA 1
ATOM 624 C C . LEU A 1 81 ? -3.74 -8.773 -3.93 1 96.62 81 LEU A C 1
ATOM 626 O O . LEU A 1 81 ? -2.832 -9.531 -4.293 1 96.62 81 LEU A O 1
ATOM 630 N N . VAL A 1 82 ? -4.961 -9.156 -3.842 1 95.38 82 VAL A N 1
ATOM 631 C CA . VAL A 1 82 ? -5.34 -10.523 -4.199 1 95.38 82 VAL A CA 1
ATOM 632 C C . VAL A 1 82 ? -5.133 -10.742 -5.695 1 95.38 82 VAL A C 1
ATOM 634 O O . VAL A 1 82 ? -4.672 -11.805 -6.117 1 95.38 82 VAL A O 1
ATOM 637 N N . LEU A 1 83 ? -5.504 -9.75 -6.453 1 95.56 83 LEU A N 1
ATOM 638 C CA . LEU A 1 83 ? -5.32 -9.852 -7.898 1 95.56 83 LEU A CA 1
ATOM 639 C C . LEU A 1 83 ? -3.844 -9.984 -8.25 1 95.56 83 LEU A C 1
ATOM 641 O O . LEU A 1 83 ? -3.492 -10.656 -9.219 1 95.56 83 LEU A O 1
ATOM 645 N N . VAL A 1 84 ? -2.986 -9.336 -7.496 1 95.44 84 VAL A N 1
ATOM 646 C CA . VAL A 1 84 ? -1.544 -9.492 -7.656 1 95.44 84 VAL A CA 1
ATOM 647 C C . VAL A 1 84 ? -1.142 -10.93 -7.309 1 95.44 84 VAL A C 1
ATOM 649 O O . VAL A 1 84 ? -0.38 -11.555 -8.047 1 95.44 84 VAL A O 1
ATOM 652 N N . ALA A 1 85 ? -1.673 -11.422 -6.219 1 94.06 85 ALA A N 1
ATOM 653 C CA . ALA A 1 85 ? -1.376 -12.781 -5.773 1 94.06 85 ALA A CA 1
ATOM 654 C C . ALA A 1 85 ? -1.781 -13.805 -6.832 1 94.06 85 ALA A C 1
ATOM 656 O O . ALA A 1 85 ? -1.115 -14.828 -7 1 94.06 85 ALA A O 1
ATOM 657 N N . GLN A 1 86 ? -2.844 -13.469 -7.527 1 92.69 86 GLN A N 1
ATOM 658 C CA . GLN A 1 86 ? -3.357 -14.367 -8.555 1 92.69 86 GLN A CA 1
ATOM 659 C C . GLN A 1 86 ? -2.715 -14.078 -9.906 1 92.69 86 GLN A C 1
ATOM 661 O O . GLN A 1 86 ? -3.027 -14.734 -10.906 1 92.69 86 GLN A O 1
ATOM 666 N N . GLN A 1 87 ? -1.904 -13.062 -9.984 1 92.38 87 GLN A N 1
ATOM 667 C CA . GLN A 1 87 ? -1.15 -12.68 -11.18 1 92.38 87 GLN A CA 1
ATOM 668 C C . GLN A 1 87 ? -2.084 -12.25 -12.305 1 92.38 87 GLN A C 1
ATOM 670 O O . GLN A 1 87 ? -1.815 -12.516 -13.477 1 92.38 87 GLN A O 1
ATOM 675 N N . VAL A 1 88 ? -3.232 -11.695 -11.914 1 93.19 88 VAL A N 1
ATOM 676 C CA . VAL A 1 88 ? -4.184 -11.172 -12.883 1 93.19 88 VAL A CA 1
ATOM 677 C C . VAL A 1 88 ? -3.723 -9.797 -13.367 1 93.19 88 VAL A C 1
ATOM 679 O O . VAL A 1 88 ? -3.918 -9.445 -14.531 1 93.19 88 VAL A O 1
ATOM 682 N N . VAL A 1 89 ? -3.17 -9.039 -12.477 1 94.75 89 VAL A N 1
ATOM 683 C CA . VAL A 1 89 ? -2.605 -7.734 -12.797 1 94.75 89 VAL A CA 1
ATOM 684 C C . VAL A 1 89 ? -1.12 -7.711 -12.445 1 94.75 89 VAL A C 1
ATOM 686 O O . VAL A 1 89 ? -0.685 -8.398 -11.516 1 94.75 89 VAL A O 1
ATOM 689 N N . PRO A 1 90 ? -0.42 -6.93 -13.211 1 95.06 90 PRO A N 1
ATOM 690 C CA . PRO A 1 90 ? 1.018 -6.902 -12.938 1 95.06 90 PRO A CA 1
ATOM 691 C C . PRO A 1 90 ? 1.352 -6.227 -11.609 1 95.06 90 PRO A C 1
ATOM 693 O O . PRO A 1 90 ? 0.725 -5.227 -11.242 1 95.06 90 PRO A O 1
ATOM 696 N N . THR A 1 91 ? 2.336 -6.809 -10.922 1 96 91 THR A N 1
ATOM 697 C CA . THR A 1 91 ? 2.768 -6.336 -9.617 1 96 91 THR A CA 1
ATOM 698 C C . THR A 1 91 ? 3.262 -4.895 -9.695 1 96 91 THR A C 1
ATOM 700 O O . THR A 1 91 ? 2.939 -4.074 -8.828 1 96 91 THR A O 1
ATOM 703 N N . TRP A 1 92 ? 3.977 -4.574 -10.742 1 95.38 92 TRP A N 1
ATOM 704 C CA . TRP A 1 92 ? 4.578 -3.25 -10.859 1 95.38 92 TRP A CA 1
ATOM 705 C C . TRP A 1 92 ? 3.506 -2.18 -11.031 1 95.38 92 TRP A C 1
ATOM 707 O O . TRP A 1 92 ? 3.688 -1.039 -10.594 1 95.38 92 TRP A O 1
ATOM 717 N N . ALA A 1 93 ? 2.422 -2.488 -11.711 1 96.38 93 ALA A N 1
ATOM 718 C CA . ALA A 1 93 ? 1.334 -1.531 -11.883 1 96.38 93 ALA A CA 1
ATOM 719 C C . ALA A 1 93 ? 0.654 -1.223 -10.555 1 96.38 93 ALA A C 1
ATOM 721 O O . ALA A 1 93 ? 0.372 -0.062 -10.25 1 96.38 93 ALA A O 1
ATOM 722 N N . VAL A 1 94 ? 0.397 -2.256 -9.766 1 97 94 VAL A N 1
ATOM 723 C CA . VAL A 1 94 ? -0.217 -2.074 -8.453 1 97 94 VAL A CA 1
ATOM 724 C C . VAL A 1 94 ? 0.745 -1.327 -7.535 1 97 94 VAL A C 1
ATOM 726 O O . VAL A 1 94 ? 0.321 -0.504 -6.719 1 97 94 VAL A O 1
ATOM 729 N N . PHE A 1 95 ? 2.059 -1.605 -7.645 1 97.38 95 PHE A N 1
ATOM 730 C CA . PHE A 1 95 ? 3.068 -0.853 -6.91 1 97.38 95 PHE A CA 1
ATOM 731 C C . PHE A 1 95 ? 2.936 0.641 -7.184 1 97.38 95 PHE A C 1
ATOM 733 O O . PHE A 1 95 ? 2.99 1.453 -6.258 1 97.38 95 PHE A O 1
ATOM 740 N N . LEU A 1 96 ? 2.738 1 -8.445 1 96.5 96 LEU A N 1
ATOM 741 C CA . LEU A 1 96 ? 2.629 2.404 -8.828 1 96.5 96 LEU A CA 1
ATOM 742 C C . LEU A 1 96 ? 1.406 3.049 -8.18 1 96.5 96 LEU A C 1
ATOM 744 O O . LEU A 1 96 ? 1.471 4.191 -7.719 1 96.5 96 LEU A O 1
ATOM 748 N N . ILE A 1 97 ? 0.344 2.348 -8.133 1 95.31 97 ILE A N 1
ATOM 749 C CA . ILE A 1 97 ? -0.878 2.854 -7.516 1 95.31 97 ILE A CA 1
ATOM 750 C C . ILE A 1 97 ? -0.644 3.1 -6.027 1 95.31 97 ILE A C 1
ATOM 752 O O . ILE A 1 97 ? -0.958 4.176 -5.512 1 95.31 97 ILE A O 1
ATOM 756 N N . LEU A 1 98 ? -0.029 2.127 -5.375 1 95.31 98 LEU A N 1
ATOM 757 C CA . LEU A 1 98 ? 0.186 2.219 -3.936 1 95.31 98 LEU A CA 1
ATOM 758 C C . LEU A 1 98 ? 1.248 3.264 -3.609 1 95.31 98 LEU A C 1
ATOM 760 O O . LEU A 1 98 ? 1.129 3.988 -2.619 1 95.31 98 LEU A O 1
ATOM 764 N N . ALA A 1 99 ? 2.264 3.289 -4.418 1 95.06 99 ALA A N 1
ATOM 765 C CA . ALA A 1 99 ? 3.301 4.305 -4.246 1 95.06 99 ALA A CA 1
ATOM 766 C C . ALA A 1 99 ? 2.707 5.711 -4.309 1 95.06 99 ALA A C 1
ATOM 768 O O . ALA A 1 99 ? 3.059 6.574 -3.502 1 95.06 99 ALA A O 1
ATOM 769 N N . ARG A 1 100 ? 1.838 5.891 -5.27 1 92.94 100 ARG A N 1
ATOM 770 C CA . ARG A 1 100 ? 1.169 7.184 -5.398 1 92.94 100 ARG A CA 1
ATOM 771 C C . ARG A 1 100 ? 0.325 7.488 -4.168 1 92.94 100 ARG A C 1
ATOM 773 O O . ARG A 1 100 ? 0.317 8.625 -3.682 1 92.94 100 ARG A O 1
ATOM 780 N N . GLU A 1 101 ? -0.357 6.559 -3.691 1 90.44 101 GLU A N 1
ATOM 781 C CA . GLU A 1 101 ? -1.185 6.754 -2.506 1 90.44 101 GLU A CA 1
ATOM 782 C C . GLU A 1 101 ? -0.336 7.145 -1.3 1 90.44 101 GLU A C 1
ATOM 784 O O . GLU A 1 101 ? -0.688 8.062 -0.558 1 90.44 101 GLU A O 1
ATOM 789 N N . LEU A 1 102 ? 0.744 6.473 -1.104 1 90.75 102 LEU A N 1
ATOM 790 C CA . LEU A 1 102 ? 1.632 6.754 0.019 1 90.75 102 LEU A CA 1
ATOM 791 C C . LEU A 1 102 ? 2.309 8.109 -0.148 1 90.75 102 LEU A C 1
ATOM 793 O O . LEU A 1 102 ? 2.51 8.836 0.831 1 90.75 102 LEU A O 1
ATOM 797 N N . THR A 1 103 ? 2.652 8.414 -1.371 1 89.62 103 THR A N 1
ATOM 798 C CA . THR A 1 103 ? 3.307 9.688 -1.655 1 89.62 103 THR A CA 1
ATOM 799 C C . THR A 1 103 ? 2.381 10.859 -1.334 1 89.62 103 THR A C 1
ATOM 801 O O . THR A 1 103 ? 2.779 11.805 -0.653 1 89.62 103 THR A O 1
ATOM 804 N N . ILE A 1 104 ? 1.167 10.719 -1.753 1 85.75 104 ILE A N 1
ATOM 805 C CA . ILE A 1 104 ? 0.205 11.789 -1.536 1 85.75 104 ILE A CA 1
ATOM 806 C C . ILE A 1 104 ? -0.118 11.898 -0.048 1 85.75 104 ILE A C 1
ATOM 808 O O . ILE A 1 104 ? -0.241 13.008 0.486 1 85.75 104 ILE A O 1
ATOM 812 N N . ALA A 1 105 ? -0.255 10.82 0.619 1 83.31 105 ALA A N 1
ATOM 813 C CA . ALA A 1 105 ? -0.516 10.836 2.057 1 83.31 105 ALA A CA 1
ATOM 814 C C . ALA A 1 105 ? 0.617 11.523 2.814 1 83.31 105 ALA A C 1
ATOM 816 O O . ALA A 1 105 ? 0.373 12.281 3.754 1 83.31 105 ALA A O 1
ATOM 817 N N . GLY A 1 106 ? 1.809 11.258 2.457 1 79.38 106 GLY A N 1
ATOM 818 C CA . GLY A 1 106 ? 2.955 11.891 3.086 1 79.38 106 GLY A CA 1
ATOM 819 C C . GLY A 1 106 ? 3.078 13.367 2.754 1 79.38 106 GLY A C 1
ATOM 820 O O . GLY A 1 106 ? 3.471 14.172 3.602 1 79.38 106 GLY A O 1
ATOM 821 N N . TRP A 1 107 ? 2.73 13.617 1.558 1 80.5 107 TRP A N 1
ATOM 822 C CA . TRP A 1 107 ? 2.812 15 1.097 1 80.5 107 TRP A CA 1
ATOM 823 C C . TRP A 1 107 ? 1.801 15.875 1.827 1 80.5 107 TRP A C 1
ATOM 825 O O . TRP A 1 107 ? 2.098 17.016 2.168 1 80.5 107 TRP A O 1
ATOM 835 N N . ARG A 1 108 ? 0.742 15.328 2.092 1 77.19 108 ARG A N 1
ATOM 836 C CA . ARG A 1 108 ? -0.341 16.078 2.717 1 77.19 108 ARG A CA 1
ATOM 837 C C . ARG A 1 108 ? -0.018 16.391 4.176 1 77.19 108 ARG A C 1
ATOM 839 O O . ARG A 1 108 ? -0.561 17.344 4.746 1 77.19 108 ARG A O 1
ATOM 846 N N . VAL A 1 109 ? 0.779 15.578 4.746 1 70.62 109 VAL A N 1
ATOM 847 C CA . VAL A 1 109 ? 1.165 15.828 6.129 1 70.62 109 VAL A CA 1
ATOM 848 C C . VAL A 1 109 ? 1.889 17.172 6.23 1 70.62 109 VAL A C 1
ATOM 850 O O . VAL A 1 109 ? 1.775 17.875 7.238 1 70.62 109 VAL A O 1
ATOM 853 N N . ASN A 1 110 ? 2.559 17.547 5.164 1 64.19 110 ASN A N 1
ATOM 854 C CA . ASN A 1 110 ? 3.359 18.766 5.215 1 64.19 110 ASN A CA 1
ATOM 855 C C . ASN A 1 110 ? 2.641 19.938 4.543 1 64.19 110 ASN A C 1
ATOM 857 O O . ASN A 1 110 ? 3.213 21.016 4.387 1 64.19 110 ASN A O 1
ATOM 861 N N . GLN A 1 111 ? 1.516 19.609 3.941 1 62.75 111 GLN A N 1
ATOM 862 C CA . GLN A 1 111 ? 0.822 20.688 3.236 1 62.75 111 GLN A CA 1
ATOM 863 C C . GLN A 1 111 ? -0.431 21.125 3.99 1 62.75 111 GLN A C 1
ATOM 865 O O . GLN A 1 111 ? -1.339 20.312 4.211 1 62.75 111 GLN A O 1
ATOM 870 N N . PRO A 1 112 ? -0.289 22.234 4.688 1 52.31 112 PRO A N 1
ATOM 871 C CA . PRO A 1 112 ? -1.447 22.734 5.43 1 52.31 112 PRO A CA 1
ATOM 872 C C . PRO A 1 112 ? -2.723 22.75 4.594 1 52.31 112 PRO A C 1
ATOM 874 O O . PRO A 1 112 ? -3.826 22.672 5.141 1 52.31 112 PRO A O 1
ATOM 877 N N . LYS A 1 113 ? -2.676 23.281 3.225 1 53.47 113 LYS A N 1
ATOM 878 C CA . LYS A 1 113 ? -3.926 23.594 2.539 1 53.47 113 LYS A CA 1
ATOM 879 C C . LYS A 1 113 ? -4.352 22.469 1.617 1 53.47 113 LYS A C 1
ATOM 881 O O . LYS A 1 113 ? -3.531 21.922 0.874 1 53.47 113 LYS A O 1
ATOM 886 N N . ILE A 1 114 ? -5.465 21.766 1.948 1 51.97 114 ILE A N 1
ATOM 887 C CA . ILE A 1 114 ? -6.121 20.688 1.212 1 51.97 114 ILE A CA 1
ATOM 888 C C . ILE A 1 114 ? -6.445 21.156 -0.206 1 51.97 114 ILE A C 1
ATOM 890 O O . ILE A 1 114 ? -7.129 22.156 -0.392 1 51.97 114 ILE A O 1
ATOM 894 N N . SER A 1 115 ? -5.605 20.938 -1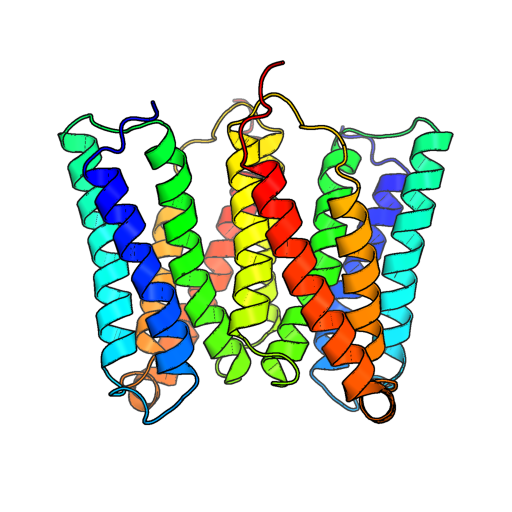.154 1 51.72 115 SER A N 1
ATOM 895 C CA . SER A 1 115 ? -5.957 21.359 -2.506 1 51.72 115 SER A CA 1
ATOM 896 C C . SER A 1 115 ? -7.285 20.75 -2.947 1 51.72 115 SER A C 1
ATOM 898 O O . SER A 1 115 ? -7.652 19.656 -2.506 1 51.72 115 SER A O 1
ATOM 900 N N . GLY A 1 116 ? -8.336 21.547 -3.359 1 48.25 116 GLY A N 1
ATOM 901 C CA . GLY A 1 116 ? -9.695 21.25 -3.803 1 48.25 116 GLY A CA 1
ATOM 902 C C . GLY A 1 116 ? -9.797 19.938 -4.562 1 48.25 116 GLY A C 1
ATOM 903 O O . GLY A 1 116 ? -8.789 19.406 -5.039 1 48.25 116 GLY A O 1
ATOM 904 N N . ALA A 1 117 ? -10.859 19.203 -4.277 1 53.84 117 ALA A N 1
ATOM 905 C CA . ALA A 1 117 ? -11.359 18 -4.941 1 53.84 117 ALA A CA 1
ATOM 906 C C . ALA A 1 117 ? -11.086 18.047 -6.441 1 53.84 117 ALA A C 1
ATOM 908 O O . ALA A 1 117 ? -11.461 19 -7.117 1 53.84 117 ALA A O 1
ATOM 909 N N . ASN A 1 118 ? -9.883 17.438 -7.039 1 61.62 118 ASN A N 1
ATOM 910 C CA . ASN A 1 118 ? -9.648 17.453 -8.477 1 61.62 118 ASN A CA 1
ATOM 911 C C . ASN A 1 118 ? -10.469 16.391 -9.195 1 61.62 118 ASN A C 1
ATOM 913 O O . ASN A 1 118 ? -10.789 15.352 -8.617 1 61.62 118 ASN A O 1
ATOM 917 N N . LEU A 1 119 ? -11.328 16.75 -10.164 1 70 119 LEU A N 1
ATOM 918 C CA . LEU A 1 119 ? -12.109 15.906 -11.055 1 70 119 LEU A CA 1
ATOM 919 C C . LEU A 1 119 ? -11.352 14.609 -11.367 1 70 119 LEU A C 1
ATOM 921 O O . LEU A 1 119 ? -11.969 13.555 -11.539 1 70 119 LEU A O 1
ATOM 925 N N . TRP A 1 120 ? -10.109 14.672 -11.195 1 72.88 120 TRP A N 1
ATOM 926 C CA . TRP A 1 120 ? -9.289 13.523 -11.547 1 72.88 120 TRP A CA 1
ATOM 927 C C . TRP A 1 120 ? -9.344 12.461 -10.461 1 72.88 120 TRP A C 1
ATOM 929 O O . TRP A 1 120 ? -9.328 11.258 -10.75 1 72.88 120 TRP A O 1
ATOM 939 N N . GLY A 1 121 ? -9.555 12.922 -9.297 1 73.88 121 GLY A N 1
ATOM 940 C CA . GLY A 1 121 ? -9.641 11.992 -8.18 1 73.88 121 GLY A CA 1
ATOM 941 C C . GLY A 1 121 ? -10.93 11.188 -8.172 1 73.88 121 GLY A C 1
ATOM 942 O O . GLY A 1 121 ? -10.906 9.984 -7.926 1 73.88 121 GLY A O 1
ATOM 943 N N . LYS A 1 122 ? -11.945 11.797 -8.531 1 79.62 122 LYS A N 1
ATOM 944 C CA . LYS A 1 122 ? -13.234 11.117 -8.578 1 79.62 122 LYS A CA 1
ATOM 945 C C . LYS A 1 122 ? -13.273 10.078 -9.695 1 79.62 122 LYS A C 1
ATOM 947 O O . LYS A 1 122 ? -13.742 8.953 -9.484 1 79.62 122 LYS A O 1
ATOM 952 N N . LEU A 1 123 ? -12.797 10.398 -10.758 1 85.75 123 LEU A N 1
ATOM 953 C CA . LEU A 1 123 ? -12.773 9.508 -11.914 1 85.75 123 LEU A CA 1
ATOM 954 C C . LEU A 1 123 ? -11.906 8.281 -11.641 1 85.75 123 LEU A C 1
ATOM 956 O O . LEU A 1 123 ? -12.266 7.164 -12.016 1 85.75 123 LEU A O 1
ATOM 960 N N . LYS A 1 124 ? -10.852 8.523 -10.953 1 87.88 124 LYS A N 1
ATOM 961 C CA . LYS A 1 124 ? -9.953 7.402 -10.68 1 87.88 124 LYS A CA 1
ATOM 962 C C . LYS A 1 124 ? -10.633 6.348 -9.812 1 87.88 124 LYS A C 1
ATOM 964 O O . LYS A 1 124 ? -10.492 5.148 -10.055 1 87.88 124 LYS A O 1
ATOM 969 N N . THR A 1 125 ? -11.375 6.859 -8.875 1 86.06 125 THR A N 1
ATOM 970 C CA . THR A 1 125 ? -12.016 5.938 -7.945 1 86.06 125 THR A CA 1
ATOM 971 C C . THR A 1 125 ? -13.094 5.125 -8.656 1 86.06 125 THR A C 1
ATOM 973 O O . THR A 1 125 ? -13.164 3.904 -8.5 1 86.06 125 THR A O 1
ATOM 976 N N . VAL A 1 126 ? -13.836 5.738 -9.469 1 89.31 126 VAL A N 1
ATOM 977 C CA . VAL A 1 126 ? -14.914 5.074 -10.195 1 89.31 126 VAL A CA 1
ATOM 978 C C . VAL A 1 126 ? -14.328 4.031 -11.148 1 89.31 126 VAL A C 1
ATOM 980 O O . VAL A 1 126 ? -14.82 2.898 -11.211 1 89.31 126 VAL A O 1
ATOM 983 N N . VAL A 1 127 ? -13.312 4.395 -11.828 1 94.31 127 VAL A N 1
ATOM 984 C CA . VAL A 1 127 ? -12.688 3.496 -12.789 1 94.31 127 VAL A CA 1
ATOM 985 C C . VAL A 1 127 ? -12.016 2.338 -12.062 1 94.31 127 VAL A C 1
ATOM 987 O O . VAL A 1 127 ? -12.055 1.195 -12.523 1 94.31 127 VAL A O 1
ATOM 990 N N . GLN A 1 128 ? -11.43 2.652 -10.969 1 94 128 GLN A N 1
ATOM 991 C CA . GLN A 1 128 ? -10.805 1.61 -10.164 1 94 128 GLN A CA 1
ATOM 992 C C . GLN A 1 128 ? -11.836 0.589 -9.688 1 94 128 GLN A C 1
ATOM 994 O O . GLN A 1 128 ? -11.586 -0.617 -9.727 1 94 128 GLN A O 1
ATOM 999 N N . ILE A 1 129 ? -12.922 1.065 -9.25 1 94.12 129 ILE A N 1
ATOM 1000 C CA . ILE A 1 129 ? -13.992 0.192 -8.781 1 94.12 129 ILE A CA 1
ATOM 1001 C C . ILE A 1 129 ? -14.492 -0.675 -9.93 1 94.12 129 ILE A C 1
ATOM 1003 O O . ILE A 1 129 ? -14.68 -1.884 -9.773 1 94.12 129 ILE A O 1
ATOM 1007 N N . ALA A 1 130 ? -14.68 -0.052 -11.023 1 95.69 130 ALA A N 1
ATOM 1008 C CA . ALA A 1 130 ? -15.125 -0.792 -12.203 1 95.69 130 ALA A CA 1
ATOM 1009 C C . ALA A 1 130 ? -14.117 -1.872 -12.586 1 95.69 130 ALA A C 1
ATOM 1011 O O . ALA A 1 130 ? -14.492 -3.006 -12.883 1 95.69 130 ALA A O 1
ATOM 1012 N N . ALA A 1 131 ? -12.867 -1.553 -12.602 1 96.75 131 ALA A N 1
ATOM 1013 C CA . ALA A 1 131 ? -11.812 -2.5 -12.938 1 96.75 131 ALA A CA 1
ATOM 1014 C C . ALA A 1 131 ? -11.828 -3.699 -11.992 1 96.75 131 ALA A C 1
ATOM 1016 O O . ALA A 1 131 ? -11.828 -4.848 -12.438 1 96.75 131 ALA A O 1
ATOM 1017 N N . ILE A 1 132 ? -11.883 -3.408 -10.719 1 96.19 132 ILE A N 1
ATOM 1018 C CA . ILE A 1 132 ? -11.844 -4.465 -9.719 1 96.19 132 ILE A CA 1
ATOM 1019 C C . ILE A 1 132 ? -13.078 -5.355 -9.852 1 96.19 132 ILE A C 1
ATOM 1021 O O . ILE A 1 132 ? -12.969 -6.582 -9.836 1 96.19 132 ILE A O 1
ATOM 1025 N N . ALA A 1 133 ? -14.234 -4.703 -9.977 1 95.38 133 ALA A N 1
ATOM 1026 C CA . ALA A 1 133 ? -15.484 -5.453 -10.117 1 95.38 133 ALA A CA 1
ATOM 1027 C C . ALA A 1 133 ? -15.422 -6.406 -11.305 1 95.38 133 ALA A C 1
ATOM 1029 O O . ALA A 1 133 ? -15.844 -7.562 -11.203 1 95.38 133 ALA A O 1
ATOM 1030 N N . LEU A 1 134 ? -14.922 -5.961 -12.422 1 95.81 134 LEU A N 1
ATOM 1031 C CA . LEU A 1 134 ? -14.867 -6.746 -13.648 1 95.81 134 LEU A CA 1
ATOM 1032 C C . LEU A 1 134 ? -13.812 -7.84 -13.547 1 95.81 134 LEU A C 1
ATOM 1034 O O . LEU A 1 134 ? -13.891 -8.859 -14.242 1 95.81 134 LEU A O 1
ATOM 1038 N N . LEU A 1 135 ? -12.828 -7.664 -12.688 1 95.31 135 LEU A N 1
ATOM 1039 C CA . LEU A 1 135 ? -11.734 -8.625 -12.578 1 95.31 135 LEU A CA 1
ATOM 1040 C C . LEU A 1 135 ? -12.016 -9.656 -11.492 1 95.31 135 LEU A C 1
ATOM 1042 O O . LEU A 1 135 ? -11.258 -10.609 -11.32 1 95.31 135 LEU A O 1
ATOM 1046 N N . LEU A 1 136 ? -13.062 -9.445 -10.75 1 92.31 136 LEU A N 1
ATOM 1047 C CA . LEU A 1 136 ? -13.469 -10.406 -9.727 1 92.31 136 LEU A CA 1
ATOM 1048 C C . LEU A 1 136 ? -14.352 -11.492 -10.328 1 92.31 136 LEU A C 1
ATOM 1050 O O . LEU A 1 136 ? -15.172 -11.219 -11.211 1 92.31 136 LEU A O 1
ATOM 1054 N N . PRO A 1 137 ? -14.18 -12.742 -9.805 1 85.12 137 PRO A N 1
ATOM 1055 C CA . PRO A 1 137 ? -15.164 -13.758 -10.18 1 85.12 137 PRO A CA 1
ATOM 1056 C C . PRO A 1 137 ? -16.562 -13.453 -9.664 1 85.12 137 PRO A C 1
ATOM 1058 O O . PRO A 1 137 ? -16.719 -12.797 -8.625 1 85.12 137 PRO A O 1
ATOM 1061 N N . PRO A 1 138 ? -17.484 -13.781 -10.422 1 87.12 138 PRO A N 1
ATOM 1062 C CA . PRO A 1 138 ? -17.484 -14.625 -11.617 1 87.12 138 PRO A CA 1
ATOM 1063 C C . PRO A 1 138 ? -17.375 -13.828 -12.914 1 87.12 138 PRO A C 1
ATOM 1065 O O . PRO A 1 138 ? -17.422 -14.398 -14.008 1 87.12 138 PRO A O 1
ATOM 1068 N N . LEU A 1 139 ? -17.172 -12.57 -12.852 1 87.19 139 LEU A N 1
ATOM 1069 C CA . LEU A 1 139 ? -17.172 -11.75 -14.055 1 87.19 139 LEU A CA 1
ATOM 1070 C C . LEU A 1 139 ? -15.836 -11.883 -14.797 1 87.19 139 LEU A C 1
ATOM 1072 O O . LEU A 1 139 ? -15.781 -11.703 -16.016 1 87.19 139 LEU A O 1
ATOM 1076 N N . SER A 1 140 ? -14.75 -12.195 -14.109 1 84.44 140 SER A N 1
ATOM 1077 C CA . SER A 1 140 ? -13.375 -12.133 -14.609 1 84.44 140 SER A CA 1
ATOM 1078 C C . SER A 1 140 ? -13.195 -13.023 -15.836 1 84.44 140 SER A C 1
ATOM 1080 O O . SER A 1 140 ? -12.625 -12.594 -16.844 1 84.44 140 SER A O 1
ATOM 1082 N N . PRO A 1 141 ? -13.695 -14.25 -15.883 1 83.25 141 PRO A N 1
ATOM 1083 C CA . PRO A 1 141 ? -13.461 -15.078 -17.062 1 83.25 141 PRO A CA 1
ATOM 1084 C C . PRO A 1 141 ? -14.086 -14.5 -18.328 1 83.25 141 PRO A C 1
ATOM 1086 O O . PRO A 1 141 ? -13.492 -14.586 -19.406 1 83.25 141 PRO A O 1
ATOM 1089 N N . ARG A 1 142 ? -15.188 -13.805 -18.203 1 88.12 142 ARG A N 1
ATOM 1090 C CA . ARG A 1 142 ? -15.93 -13.312 -19.359 1 88.12 142 ARG A CA 1
ATOM 1091 C C . ARG A 1 142 ? -15.469 -11.906 -19.734 1 88.12 142 ARG A C 1
ATOM 1093 O O . ARG A 1 142 ? -15.469 -11.547 -20.922 1 88.12 142 ARG A O 1
ATOM 1100 N N . PHE A 1 143 ? -15.047 -11.148 -18.781 1 93.31 143 PHE A N 1
ATOM 1101 C CA . PHE A 1 143 ? -14.789 -9.734 -19.031 1 93.31 143 PHE A CA 1
ATOM 1102 C C . PHE A 1 143 ? -13.344 -9.391 -18.719 1 93.31 143 PHE A C 1
ATOM 1104 O O . PHE A 1 143 ? -13.031 -8.25 -18.375 1 93.31 143 PHE A O 1
ATOM 1111 N N . LEU A 1 144 ? -12.5 -10.352 -18.859 1 93.12 144 LEU A N 1
ATOM 1112 C CA . LEU A 1 144 ? -11.102 -10.172 -18.469 1 93.12 144 LEU A CA 1
ATOM 1113 C C . LEU A 1 144 ? -10.461 -9.039 -19.266 1 93.12 144 LEU A C 1
ATOM 1115 O O . LEU A 1 144 ? -9.852 -8.133 -18.688 1 93.12 144 LEU A O 1
ATOM 1119 N N . PRO A 1 145 ? -10.703 -9.008 -20.641 1 95.5 145 PRO A N 1
ATOM 1120 C CA . PRO A 1 145 ? -10.062 -7.914 -21.391 1 95.5 145 PRO A CA 1
ATOM 1121 C C . PRO A 1 145 ? -10.602 -6.539 -21 1 95.5 145 PRO A C 1
ATOM 1123 O O . PRO A 1 145 ? -9.844 -5.574 -20.922 1 95.5 145 PRO A O 1
ATOM 1126 N N . LEU A 1 146 ? -11.844 -6.457 -20.797 1 95.81 146 LEU A N 1
ATOM 1127 C CA . LEU A 1 146 ? -12.453 -5.199 -20.375 1 95.81 146 LEU A CA 1
ATOM 1128 C C . LEU A 1 146 ? -11.977 -4.801 -18.984 1 95.81 146 LEU A C 1
ATOM 1130 O O . LEU A 1 146 ? -11.688 -3.627 -18.734 1 95.81 146 LEU A O 1
ATOM 1134 N N . GLY A 1 147 ? -11.922 -5.738 -18.078 1 96.62 147 GLY A N 1
ATOM 1135 C CA . GLY A 1 147 ? -11.422 -5.484 -16.734 1 96.62 147 GLY A CA 1
ATOM 1136 C C . GLY A 1 147 ? -9.984 -4.996 -16.719 1 96.62 147 GLY A C 1
ATOM 1137 O O . GLY A 1 147 ? -9.656 -4.051 -16 1 96.62 147 GLY A O 1
ATOM 1138 N N . LEU A 1 148 ? -9.164 -5.609 -17.562 1 96.56 148 LEU A N 1
ATOM 1139 C CA . LEU A 1 148 ? -7.766 -5.215 -17.656 1 96.56 148 LEU A CA 1
ATOM 1140 C C . LEU A 1 148 ? -7.633 -3.836 -18.297 1 96.56 148 LEU A C 1
ATOM 1142 O O . LEU A 1 148 ? -6.777 -3.041 -17.891 1 96.56 148 LEU A O 1
ATOM 1146 N N . GLY A 1 149 ? -8.469 -3.641 -19.297 1 97.38 149 GLY A N 1
ATOM 1147 C CA . GLY A 1 149 ? -8.5 -2.301 -19.859 1 97.38 149 GLY A CA 1
ATOM 1148 C C . GLY A 1 149 ? -8.828 -1.229 -18.844 1 97.38 149 GLY A C 1
ATOM 1149 O O . GLY A 1 149 ? -8.133 -0.212 -18.766 1 97.38 149 GLY A O 1
ATOM 1150 N N . CYS A 1 150 ? -9.859 -1.424 -18.109 1 97.19 150 CYS A N 1
ATOM 1151 C CA . CYS A 1 150 ? -10.242 -0.502 -17.047 1 97.19 150 CYS A CA 1
ATOM 1152 C C . CYS A 1 150 ? -9.117 -0.364 -16.016 1 97.19 150 CYS A C 1
ATOM 1154 O O . CYS A 1 150 ? -8.883 0.727 -15.5 1 97.19 150 CYS A O 1
ATOM 1156 N N . PHE A 1 151 ? -8.461 -1.433 -15.734 1 97.25 151 PHE A N 1
ATOM 1157 C CA . PHE A 1 151 ? -7.352 -1.419 -14.781 1 97.25 151 PHE A CA 1
ATOM 1158 C C . PHE A 1 151 ? -6.238 -0.494 -15.266 1 97.25 151 PHE A C 1
ATOM 1160 O O . PHE A 1 151 ? -5.734 0.329 -14.492 1 97.25 151 PHE A O 1
ATOM 1167 N N . TRP A 1 152 ? -5.91 -0.555 -16.5 1 97.62 152 TRP A N 1
ATOM 1168 C CA . TRP A 1 152 ? -4.84 0.277 -17.047 1 97.62 152 TRP A CA 1
ATOM 1169 C C . TRP A 1 152 ? -5.254 1.744 -17.078 1 97.62 152 TRP A C 1
ATOM 1171 O O . TRP A 1 152 ? -4.434 2.633 -16.844 1 97.62 152 TRP A O 1
ATOM 1181 N N . ILE A 1 153 ? -6.445 1.941 -17.375 1 97.12 153 ILE A N 1
ATOM 1182 C CA . ILE A 1 153 ? -6.961 3.307 -17.328 1 97.12 153 ILE A CA 1
ATOM 1183 C C . ILE A 1 153 ? -6.891 3.828 -15.898 1 97.12 153 ILE A C 1
ATOM 1185 O O . ILE A 1 153 ? -6.508 4.98 -15.664 1 97.12 153 ILE A O 1
ATOM 1189 N N . ALA A 1 154 ? -7.246 2.971 -14.953 1 95.94 154 ALA A N 1
ATOM 1190 C CA . ALA A 1 154 ? -7.191 3.344 -13.539 1 95.94 154 ALA A CA 1
ATOM 1191 C C . ALA A 1 154 ? -5.766 3.693 -13.125 1 95.94 154 ALA A C 1
ATOM 1193 O O . ALA A 1 154 ? -5.543 4.664 -12.391 1 95.94 154 ALA A O 1
ATOM 1194 N N . VAL A 1 155 ? -4.82 2.924 -13.57 1 96.81 155 VAL A N 1
ATOM 1195 C CA . VAL A 1 155 ? -3.418 3.186 -13.266 1 96.81 155 VAL A CA 1
ATOM 1196 C C . VAL A 1 155 ? -3.014 4.551 -13.82 1 96.81 155 VAL A C 1
ATOM 1198 O O . VAL A 1 155 ? -2.414 5.359 -13.109 1 96.81 155 VAL A O 1
ATOM 1201 N N . ALA A 1 156 ? -3.379 4.777 -15.047 1 96.31 156 ALA A N 1
ATOM 1202 C CA . ALA A 1 156 ? -3.041 6.039 -15.703 1 96.31 156 ALA A CA 1
ATOM 1203 C C . ALA A 1 156 ? -3.666 7.223 -14.969 1 96.31 156 ALA A C 1
ATOM 1205 O O . ALA A 1 156 ? -2.992 8.219 -14.688 1 96.31 156 ALA A O 1
ATOM 1206 N N . LEU A 1 157 ? -4.895 7.125 -14.656 1 93.94 157 LEU A N 1
ATOM 1207 C CA . LEU A 1 157 ? -5.602 8.195 -13.961 1 93.94 157 LEU A CA 1
ATOM 1208 C C . LEU A 1 157 ? -5 8.438 -12.578 1 93.94 157 LEU A C 1
ATOM 1210 O O . LEU A 1 157 ? -4.922 9.578 -12.125 1 93.94 157 LEU A O 1
ATOM 1214 N N . THR A 1 158 ? -4.637 7.34 -11.906 1 92.88 158 THR A N 1
ATOM 1215 C CA . THR A 1 158 ? -4.023 7.457 -10.586 1 92.88 158 THR A CA 1
ATOM 1216 C C . THR A 1 158 ? -2.711 8.234 -10.664 1 92.88 158 THR A C 1
ATOM 1218 O O . THR A 1 158 ? -2.457 9.117 -9.852 1 92.88 158 THR A O 1
ATOM 1221 N N . LEU A 1 159 ? -1.935 7.973 -11.648 1 93.25 159 LEU A N 1
ATOM 1222 C CA . LEU A 1 159 ? -0.651 8.648 -11.812 1 93.25 159 LEU A CA 1
ATOM 1223 C C . LEU A 1 159 ? -0.849 10.102 -12.211 1 93.25 159 LEU A C 1
ATOM 1225 O O . LEU A 1 159 ? -0.14 10.984 -11.719 1 93.25 159 LEU A O 1
ATOM 1229 N N . ILE A 1 160 ? -1.795 10.312 -13.07 1 90.94 160 ILE A N 1
ATOM 1230 C CA . ILE A 1 160 ? -2.09 11.672 -13.508 1 90.94 160 ILE A CA 1
ATOM 1231 C C . ILE A 1 160 ? -2.594 12.492 -12.328 1 90.94 160 ILE A C 1
ATOM 1233 O O . ILE A 1 160 ? -2.152 13.625 -12.117 1 90.94 160 ILE A O 1
ATOM 1237 N N . SER A 1 161 ? -3.496 11.977 -11.547 1 87.5 161 SER A N 1
ATOM 1238 C CA . SER A 1 161 ? -4.023 12.68 -10.383 1 87.5 161 SER A CA 1
ATOM 1239 C C . SER A 1 161 ? -2.922 12.969 -9.367 1 87.5 161 SER A C 1
ATOM 1241 O O . SER A 1 161 ? -2.932 14.008 -8.711 1 87.5 161 SER A O 1
ATOM 1243 N N . GLY A 1 162 ? -2.01 12.055 -9.141 1 85.62 162 GLY A N 1
ATOM 1244 C CA . GLY A 1 162 ? -0.88 12.281 -8.258 1 85.62 162 GLY A CA 1
ATOM 1245 C C . GLY A 1 162 ? 0.012 13.422 -8.711 1 85.62 162 GLY A C 1
ATOM 1246 O O . GLY A 1 162 ? 0.485 14.211 -7.887 1 85.62 162 GLY A O 1
ATOM 1247 N N . TRP A 1 163 ? 0.214 13.461 -9.977 1 84.38 163 TRP A N 1
ATOM 1248 C CA . TRP A 1 163 ? 1.041 14.516 -10.555 1 84.38 163 TRP A CA 1
ATOM 1249 C C . TRP A 1 163 ? 0.404 15.883 -10.336 1 84.38 163 TRP A C 1
ATOM 1251 O O . TRP A 1 163 ? 1.096 16.859 -10.023 1 84.38 163 TRP A O 1
ATOM 1261 N N . THR A 1 164 ? -0.845 16.016 -10.508 1 80.06 164 THR A N 1
ATOM 1262 C CA . THR A 1 164 ? -1.555 17.281 -10.352 1 80.06 164 THR A CA 1
ATOM 1263 C C . THR A 1 164 ? -1.53 17.734 -8.891 1 80.06 164 THR A C 1
ATOM 1265 O O . THR A 1 164 ? -1.555 18.938 -8.609 1 80.06 164 THR A O 1
ATOM 1268 N N . TYR A 1 165 ? -1.497 16.75 -8.062 1 74.75 165 TYR A N 1
ATOM 1269 C CA . TYR A 1 165 ? -1.476 17.062 -6.637 1 74.75 165 TYR A CA 1
ATOM 1270 C C . TYR A 1 165 ? -0.112 17.594 -6.219 1 74.75 165 TYR A C 1
ATOM 1272 O O . TYR A 1 165 ? -0.017 18.438 -5.324 1 74.75 165 TYR A O 1
ATOM 1280 N N . LEU A 1 166 ? 0.902 17.125 -6.762 1 74.12 166 LEU A N 1
ATOM 1281 C CA . LEU A 1 166 ? 2.258 17.484 -6.359 1 74.12 166 LEU A CA 1
ATOM 1282 C C . LEU A 1 166 ? 2.697 18.781 -7.023 1 74.12 166 LEU A C 1
ATOM 1284 O O . LEU A 1 166 ? 3.641 19.422 -6.566 1 74.12 166 LEU A O 1
ATOM 1288 N N . ARG A 1 167 ? 2.049 19.141 -8.102 1 70.81 167 ARG A N 1
ATOM 1289 C CA . ARG A 1 167 ? 2.408 20.391 -8.773 1 70.81 167 ARG A CA 1
ATOM 1290 C C . ARG A 1 167 ? 1.935 21.594 -7.977 1 70.81 167 ARG A C 1
ATOM 1292 O O . ARG A 1 167 ? 0.797 21.641 -7.504 1 70.81 167 ARG A O 1
ATOM 1299 N N . PRO A 1 168 ? 2.961 22.406 -7.527 1 58 168 PRO A N 1
ATOM 1300 C CA . PRO A 1 168 ? 2.643 23.641 -6.809 1 58 168 PRO A CA 1
ATOM 1301 C C . PRO A 1 168 ? 1.556 24.469 -7.5 1 58 168 PRO A C 1
ATOM 1303 O O . PRO A 1 168 ? 1.471 24.469 -8.734 1 58 168 PRO A O 1
ATOM 1306 N N . SER A 1 169 ? 0.3 24.406 -6.852 1 53.41 169 SER A N 1
ATOM 1307 C CA . SER A 1 169 ? -0.692 25.344 -7.367 1 53.41 169 SER A CA 1
ATOM 1308 C C . SER A 1 169 ? -0.046 26.656 -7.773 1 53.41 169 SER A C 1
ATOM 1310 O O . SER A 1 169 ? 0.803 27.188 -7.055 1 53.41 169 SER A O 1
ATOM 1312 N N . LYS A 1 170 ? 0.222 26.859 -9.07 1 47.44 170 LYS A N 1
ATOM 1313 C CA . LYS A 1 170 ? 0.545 28.219 -9.461 1 47.44 170 LYS A CA 1
ATOM 1314 C C . LYS A 1 170 ? -0.3 29.234 -8.68 1 47.44 170 LYS A C 1
ATOM 1316 O O . LYS A 1 170 ? -1.524 29.094 -8.617 1 47.44 170 LYS A O 1
ATOM 1321 N N . THR A 1 171 ? 0.149 29.625 -7.48 1 41.75 171 THR A N 1
ATOM 1322 C CA . THR A 1 171 ? -0.428 30.891 -7.047 1 41.75 171 THR A CA 1
ATOM 1323 C C . THR A 1 171 ? -0.779 31.766 -8.25 1 41.75 171 THR A C 1
ATOM 1325 O O . THR A 1 171 ? 0.104 32.156 -9.008 1 41.75 171 THR A O 1
ATOM 1328 N N . THR A 1 172 ? -1.799 31.469 -8.938 1 33.25 172 THR A N 1
ATOM 1329 C CA . THR A 1 172 ? -2.188 32.75 -9.523 1 33.25 172 THR A CA 1
ATOM 1330 C C . THR A 1 172 ? -2.402 33.781 -8.438 1 33.25 172 THR A C 1
ATOM 1332 O O . THR A 1 172 ? -2.979 33.5 -7.387 1 33.25 172 THR A O 1
ATOM 1335 N N . MET B 1 1 ? 13.641 27.594 -4.547 1 38.56 1 MET B N 1
ATOM 1336 C CA . MET B 1 1 ? 14.078 26.406 -5.281 1 38.56 1 MET B CA 1
ATOM 1337 C C . MET B 1 1 ? 14.523 25.312 -4.324 1 38.56 1 MET B C 1
ATOM 1339 O O . MET B 1 1 ? 15.352 25.547 -3.439 1 38.56 1 MET B O 1
ATOM 1343 N N . ALA B 1 2 ? 13.578 24.375 -4.043 1 51.28 2 ALA B N 1
ATOM 1344 C CA . ALA B 1 2 ? 13.938 23.422 -2.994 1 51.28 2 ALA B CA 1
ATOM 1345 C C . ALA B 1 2 ? 15.359 22.906 -3.199 1 51.28 2 ALA B C 1
ATOM 1347 O O . ALA B 1 2 ? 15.695 22.422 -4.281 1 51.28 2 ALA B O 1
ATOM 1348 N N . THR B 1 3 ? 16.438 23.5 -2.707 1 57.94 3 THR B N 1
ATOM 1349 C CA . THR B 1 3 ? 17.828 23.078 -2.832 1 57.94 3 THR B CA 1
ATOM 1350 C C . THR B 1 3 ? 17.969 21.594 -2.527 1 57.94 3 THR B C 1
ATOM 1352 O O . THR B 1 3 ? 17.578 21.125 -1.454 1 57.94 3 THR B O 1
ATOM 1355 N N . ILE B 1 4 ? 17.969 20.844 -3.656 1 66.19 4 ILE B N 1
ATOM 1356 C CA . ILE B 1 4 ? 18.234 19.406 -3.502 1 66.19 4 ILE B CA 1
ATOM 1357 C C . ILE B 1 4 ? 19.609 19.203 -2.895 1 66.19 4 ILE B C 1
ATOM 1359 O O . ILE B 1 4 ? 20.625 19.641 -3.459 1 66.19 4 ILE B O 1
ATOM 1363 N N . THR B 1 5 ? 19.672 18.812 -1.656 1 76.19 5 THR B N 1
ATOM 1364 C CA . THR B 1 5 ? 20.906 18.562 -0.929 1 76.19 5 THR B CA 1
ATOM 1365 C C . THR B 1 5 ? 21.453 17.172 -1.247 1 76.19 5 THR B C 1
ATOM 1367 O O . THR B 1 5 ? 20.797 16.375 -1.938 1 76.19 5 THR B O 1
ATOM 1370 N N . LEU B 1 6 ? 22.641 16.875 -0.936 1 73.88 6 LEU B N 1
ATOM 1371 C CA . LEU B 1 6 ? 23.297 15.602 -1.181 1 73.88 6 LEU B CA 1
ATOM 1372 C C . LEU B 1 6 ? 22.5 14.453 -0.577 1 73.88 6 LEU B C 1
ATOM 1374 O O . LEU B 1 6 ? 22.266 13.43 -1.232 1 73.88 6 LEU B O 1
ATOM 1378 N N . PRO B 1 7 ? 22.016 14.656 0.628 1 73.94 7 PRO B N 1
ATOM 1379 C CA . PRO B 1 7 ? 21.203 13.586 1.208 1 73.94 7 PRO B CA 1
ATOM 1380 C C . PRO B 1 7 ? 19.953 13.289 0.399 1 73.94 7 PRO B C 1
ATOM 1382 O O . PRO B 1 7 ? 19.547 12.133 0.269 1 73.94 7 PRO B O 1
ATOM 1385 N N . THR B 1 8 ? 19.484 14.305 -0.222 1 79.38 8 THR B N 1
ATOM 1386 C CA . THR B 1 8 ? 18.297 14.125 -1.037 1 79.38 8 THR B CA 1
ATOM 1387 C C . THR B 1 8 ? 18.625 13.359 -2.316 1 79.38 8 THR B C 1
ATOM 1389 O O . THR B 1 8 ? 17.828 12.531 -2.771 1 79.38 8 THR B O 1
ATOM 1392 N N . TRP B 1 9 ? 19.766 13.641 -2.758 1 81.06 9 TRP B N 1
ATOM 1393 C CA . TRP B 1 9 ? 20.203 12.93 -3.959 1 81.06 9 TRP B CA 1
ATOM 1394 C C . TRP B 1 9 ? 20.391 11.445 -3.678 1 81.06 9 TRP B C 1
ATOM 1396 O O . TRP B 1 9 ? 20.031 10.602 -4.504 1 81.06 9 TRP B O 1
ATOM 1406 N N . VAL B 1 10 ? 20.875 11.172 -2.553 1 79.75 10 VAL B N 1
ATOM 1407 C CA . VAL B 1 10 ? 21.078 9.781 -2.158 1 79.75 10 VAL B CA 1
ATOM 1408 C C . VAL B 1 10 ? 19.734 9.078 -2.023 1 79.75 10 VAL B C 1
ATOM 1410 O O . VAL B 1 10 ? 19.578 7.941 -2.475 1 79.75 10 VAL B O 1
ATOM 1413 N N . THR B 1 11 ? 18.812 9.734 -1.501 1 82.81 11 THR B N 1
ATOM 1414 C CA . THR B 1 11 ? 17.469 9.195 -1.334 1 82.81 11 THR B CA 1
ATOM 1415 C C . THR B 1 11 ? 16.828 8.906 -2.689 1 82.81 11 THR B C 1
ATOM 1417 O O . THR B 1 11 ? 16.25 7.844 -2.895 1 82.81 11 THR B O 1
ATOM 1420 N N . LEU B 1 12 ? 17.109 9.766 -3.59 1 84.81 12 LEU B N 1
ATOM 1421 C CA . LEU B 1 12 ? 16.516 9.625 -4.918 1 84.81 12 LEU B CA 1
ATOM 1422 C C . LEU B 1 12 ? 17.172 8.477 -5.68 1 84.81 12 LEU B C 1
ATOM 1424 O O . LEU B 1 12 ? 16.5 7.785 -6.453 1 84.81 12 LEU B O 1
ATOM 1428 N N . THR B 1 13 ? 18.422 8.258 -5.477 1 86.88 13 THR B N 1
ATOM 1429 C CA . THR B 1 13 ? 19.109 7.16 -6.141 1 86.88 13 THR B CA 1
ATOM 1430 C C . THR B 1 13 ? 18.625 5.812 -5.625 1 86.88 13 THR B C 1
ATOM 1432 O O . THR B 1 13 ? 18.578 4.832 -6.371 1 86.88 13 THR B O 1
ATOM 1435 N N . ARG B 1 14 ? 18.156 5.812 -4.375 1 91.38 14 ARG B N 1
ATOM 1436 C CA . ARG B 1 14 ? 17.625 4.586 -3.781 1 91.38 14 ARG B CA 1
ATOM 1437 C C . ARG B 1 14 ? 16.328 4.168 -4.449 1 91.38 14 ARG B C 1
ATOM 1439 O O . ARG B 1 14 ? 15.977 2.984 -4.461 1 91.38 14 ARG B O 1
ATOM 1446 N N . LEU B 1 15 ? 15.68 5.117 -4.969 1 90.81 15 LEU B N 1
ATOM 1447 C CA . LEU B 1 15 ? 14.422 4.84 -5.645 1 90.81 15 LEU B CA 1
ATOM 1448 C C . LEU B 1 15 ? 14.641 3.979 -6.883 1 90.81 15 LEU B C 1
ATOM 1450 O O . LEU B 1 15 ? 13.742 3.248 -7.309 1 90.81 15 LEU B O 1
ATOM 1454 N N . PHE B 1 16 ? 15.852 4.016 -7.434 1 92.19 16 PHE B N 1
ATOM 1455 C CA . PHE B 1 16 ? 16.188 3.221 -8.609 1 92.19 16 PHE B CA 1
ATOM 1456 C C . PHE B 1 16 ? 16.25 1.739 -8.258 1 92.19 16 PHE B C 1
ATOM 1458 O O . PHE B 1 16 ? 16.203 0.883 -9.141 1 92.19 16 PHE B O 1
ATOM 1465 N N . ALA B 1 17 ? 16.359 1.444 -7.016 1 94 17 ALA B N 1
ATOM 1466 C CA . ALA B 1 17 ? 16.359 0.057 -6.559 1 94 17 ALA B CA 1
ATOM 1467 C C . ALA B 1 17 ? 15 -0.597 -6.777 1 94 17 ALA B C 1
ATOM 1469 O O . ALA B 1 17 ? 14.914 -1.812 -6.973 1 94 17 ALA B O 1
ATOM 1470 N N . VAL B 1 18 ? 13.961 0.208 -6.84 1 94.94 18 VAL B N 1
ATOM 1471 C CA . VAL B 1 18 ? 12.594 -0.302 -6.871 1 94.94 18 VAL B CA 1
ATOM 1472 C C . VAL B 1 18 ? 12.344 -1.041 -8.18 1 94.94 18 VAL B C 1
ATOM 1474 O O . VAL B 1 18 ? 11.938 -2.203 -8.18 1 94.94 18 VAL B O 1
ATOM 1477 N N . PRO B 1 19 ? 12.633 -0.484 -9.367 1 93.69 19 PRO B N 1
ATOM 1478 C CA . PRO B 1 19 ? 12.43 -1.224 -10.609 1 93.69 19 PRO B CA 1
ATOM 1479 C C . PRO B 1 19 ? 13.297 -2.479 -10.703 1 93.69 19 PRO B C 1
ATOM 1481 O O . PRO B 1 19 ? 12.875 -3.482 -11.281 1 93.69 19 PRO B O 1
ATOM 1484 N N . ILE B 1 20 ? 14.43 -2.418 -10.164 1 91.94 20 ILE B N 1
ATOM 1485 C CA . ILE B 1 20 ? 15.32 -3.574 -10.18 1 91.94 20 ILE B CA 1
ATOM 1486 C C . ILE B 1 20 ? 14.719 -4.695 -9.336 1 91.94 20 ILE B C 1
ATOM 1488 O O . ILE B 1 20 ? 14.75 -5.863 -9.734 1 91.94 20 ILE B O 1
ATOM 1492 N N . LEU B 1 21 ? 14.172 -4.301 -8.227 1 92.94 2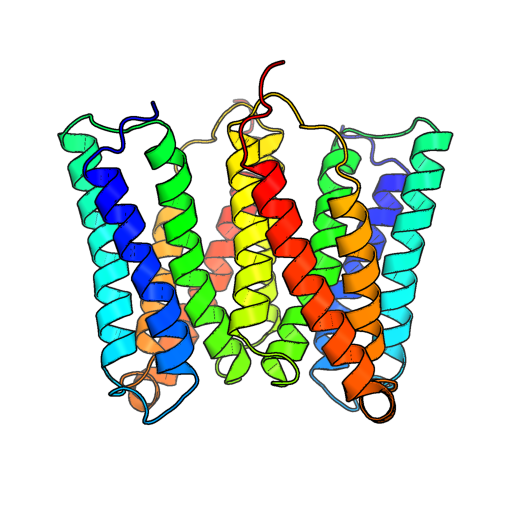1 LEU 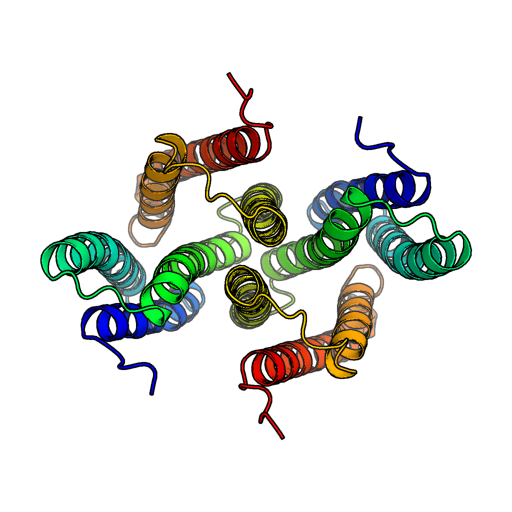B N 1
ATOM 1493 C CA . LEU B 1 21 ? 13.531 -5.289 -7.359 1 92.94 21 LEU B CA 1
ATOM 1494 C C . LEU B 1 21 ? 12.305 -5.887 -8.031 1 92.94 21 LEU B C 1
ATOM 1496 O O . LEU B 1 21 ? 12.133 -7.105 -8.047 1 92.94 21 LEU B O 1
ATOM 1500 N N . LEU B 1 22 ? 11.508 -5.059 -8.648 1 93 22 LEU B N 1
ATOM 1501 C CA . LEU B 1 22 ? 10.273 -5.516 -9.273 1 93 22 LEU B CA 1
ATOM 1502 C C . LEU B 1 22 ? 10.57 -6.418 -10.461 1 93 22 LEU B C 1
ATOM 1504 O O . LEU B 1 22 ? 10.039 -7.527 -10.555 1 93 22 LEU B O 1
ATOM 1508 N N . VAL B 1 23 ? 11.477 -6.031 -11.305 1 88.19 23 VAL B N 1
ATOM 1509 C CA . VAL B 1 23 ? 11.797 -6.777 -12.516 1 88.19 23 VAL B CA 1
ATOM 1510 C C . VAL B 1 23 ? 12.648 -7.992 -12.164 1 88.19 23 VAL B C 1
ATOM 1512 O O . VAL B 1 23 ? 12.43 -9.086 -12.68 1 88.19 23 VAL B O 1
ATOM 1515 N N . GLY B 1 24 ? 13.641 -7.793 -11.297 1 86.75 24 GLY B N 1
ATOM 1516 C CA . GLY B 1 24 ? 14.547 -8.867 -10.93 1 86.75 24 GLY B CA 1
ATOM 1517 C C . GLY B 1 24 ? 13.859 -10.008 -10.195 1 86.75 24 GLY B C 1
ATOM 1518 O O . GLY B 1 24 ? 14.227 -11.172 -10.359 1 86.75 24 GLY B O 1
ATOM 1519 N N . MET B 1 25 ? 12.914 -9.641 -9.461 1 86.38 25 MET B N 1
ATOM 1520 C CA . MET B 1 25 ? 12.234 -10.656 -8.672 1 86.38 25 MET B CA 1
ATOM 1521 C C . MET B 1 25 ? 11.125 -11.32 -9.477 1 86.38 25 MET B C 1
ATOM 1523 O O . MET B 1 25 ? 10.797 -12.484 -9.242 1 86.38 25 MET B O 1
ATOM 1527 N N . GLU B 1 26 ? 10.5 -10.648 -10.367 1 82.06 26 GLU B N 1
ATOM 1528 C CA . GLU B 1 26 ? 9.359 -11.195 -11.102 1 82.06 26 GLU B CA 1
ATOM 1529 C C . GLU B 1 26 ? 9.82 -12 -12.312 1 82.06 26 GLU B C 1
ATOM 1531 O O . GLU B 1 26 ? 9.102 -12.883 -12.781 1 82.06 26 GLU B O 1
ATOM 1536 N N . GLN B 1 27 ? 10.891 -11.703 -12.93 1 78.44 27 GLN B N 1
ATOM 1537 C CA . GLN B 1 27 ? 11.367 -12.414 -14.109 1 78.44 27 GLN B CA 1
ATOM 1538 C C . GLN B 1 27 ? 12.648 -13.188 -13.805 1 78.44 27 GLN B C 1
ATOM 1540 O O . GLN B 1 27 ? 13.75 -12.695 -14.055 1 78.44 27 GLN B O 1
ATOM 1545 N N . PRO B 1 28 ? 12.328 -14.43 -13.383 1 68.62 28 PRO B N 1
ATOM 1546 C CA . PRO B 1 28 ? 13.531 -15.227 -13.133 1 68.62 28 PRO B CA 1
ATOM 1547 C C . PRO B 1 28 ? 14.375 -15.422 -14.391 1 68.62 28 PRO B C 1
ATOM 1549 O O . PRO B 1 28 ? 13.836 -15.633 -15.477 1 68.62 28 PRO B O 1
ATOM 1552 N N . GLY B 1 29 ? 15.688 -15.102 -14.305 1 73 29 GLY B N 1
ATOM 1553 C CA . GLY B 1 29 ? 16.578 -15.328 -15.422 1 73 29 GLY B CA 1
ATOM 1554 C C . GLY B 1 29 ? 17.062 -14.047 -16.078 1 73 29 GLY B C 1
ATOM 1555 O O . GLY B 1 29 ? 18.094 -14.031 -16.75 1 73 29 GLY B O 1
ATOM 1556 N N . LEU B 1 30 ? 16.172 -13.023 -15.984 1 71.69 30 LEU B N 1
ATOM 1557 C CA . LEU B 1 30 ? 16.578 -11.766 -16.594 1 71.69 30 LEU B CA 1
ATOM 1558 C C . LEU B 1 30 ? 17.797 -11.188 -15.906 1 71.69 30 LEU B C 1
ATOM 1560 O O . LEU B 1 30 ? 18.703 -10.656 -16.562 1 71.69 30 LEU B O 1
ATOM 1564 N N . LEU B 1 31 ? 17.75 -11.336 -14.578 1 77.12 31 LEU B N 1
ATOM 1565 C CA . LEU B 1 31 ? 18.859 -10.898 -13.742 1 77.12 31 LEU B CA 1
ATOM 1566 C C . LEU B 1 31 ? 19.344 -12.023 -12.852 1 77.12 31 LEU B C 1
ATOM 1568 O O . LEU B 1 31 ? 18.594 -12.945 -12.531 1 77.12 31 LEU B O 1
ATOM 1572 N N . PRO B 1 32 ? 20.672 -11.898 -12.641 1 83.69 32 PRO B N 1
ATOM 1573 C CA . PRO B 1 32 ? 21.141 -12.859 -11.641 1 83.69 32 PRO B CA 1
ATOM 1574 C C . PRO B 1 32 ? 20.344 -12.805 -10.344 1 83.69 32 PRO B C 1
ATOM 1576 O O . PRO B 1 32 ? 19.922 -11.727 -9.922 1 83.69 32 PRO B O 1
ATOM 1579 N N . THR B 1 33 ? 20.141 -13.945 -9.797 1 84.38 33 THR B N 1
ATOM 1580 C CA . THR B 1 33 ? 19.25 -14.102 -8.648 1 84.38 33 THR B CA 1
ATOM 1581 C C . THR B 1 33 ? 19.766 -13.281 -7.461 1 84.38 33 THR B C 1
ATOM 1583 O O . THR B 1 33 ? 19 -12.945 -6.555 1 84.38 33 THR B O 1
ATOM 1586 N N . TRP B 1 34 ? 21.078 -12.953 -7.496 1 89.56 34 TRP B N 1
ATOM 1587 C CA . TRP B 1 34 ? 21.656 -12.258 -6.352 1 89.56 34 TRP B CA 1
ATOM 1588 C C . TRP B 1 34 ? 21.469 -10.75 -6.469 1 89.56 34 TRP B C 1
ATOM 1590 O O . TRP B 1 34 ? 21.641 -10.016 -5.492 1 89.56 34 TRP B O 1
ATOM 1600 N N . VAL B 1 35 ? 21.094 -10.289 -7.633 1 92 35 VAL B N 1
ATOM 1601 C CA . VAL B 1 35 ? 21.062 -8.852 -7.91 1 92 35 VAL B CA 1
ATOM 1602 C C . VAL B 1 35 ? 19.984 -8.188 -7.066 1 92 35 VAL B C 1
ATOM 1604 O O . VAL B 1 35 ? 20.25 -7.203 -6.375 1 92 35 VAL B O 1
ATOM 1607 N N . PRO B 1 36 ? 18.75 -8.719 -7.051 1 92.5 36 PRO B N 1
ATOM 1608 C CA . PRO B 1 36 ? 17.734 -8.07 -6.223 1 92.5 36 PRO B CA 1
ATOM 1609 C C . PRO B 1 36 ? 18.109 -8.039 -4.742 1 92.5 36 PRO B C 1
ATOM 1611 O O . PRO B 1 36 ? 17.859 -7.039 -4.062 1 92.5 36 PRO B O 1
ATOM 1614 N N . LEU B 1 37 ? 18.734 -9.078 -4.266 1 93.69 37 LEU B N 1
ATOM 1615 C CA . LEU B 1 37 ? 19.141 -9.141 -2.863 1 93.69 37 LEU B CA 1
ATOM 1616 C C . LEU B 1 37 ? 20.188 -8.07 -2.553 1 93.69 37 LEU B C 1
ATOM 1618 O O . LEU B 1 37 ? 20.047 -7.332 -1.577 1 93.69 37 LEU B O 1
ATOM 1622 N N . VAL B 1 38 ? 21.156 -7.992 -3.352 1 94.19 38 VAL B N 1
ATOM 1623 C CA . VAL B 1 38 ? 22.266 -7.059 -3.145 1 94.19 38 VAL B CA 1
ATOM 1624 C C . VAL B 1 38 ? 21.75 -5.621 -3.252 1 94.19 38 VAL B C 1
ATOM 1626 O O . VAL B 1 38 ? 22.094 -4.77 -2.43 1 94.19 38 VAL B O 1
ATOM 1629 N N . VAL B 1 39 ? 20.969 -5.402 -4.27 1 94.19 39 VAL B N 1
ATOM 1630 C CA . VAL B 1 39 ? 20.406 -4.07 -4.48 1 94.19 39 VAL B CA 1
ATOM 1631 C C . VAL B 1 39 ? 19.531 -3.68 -3.289 1 94.19 39 VAL B C 1
ATOM 1633 O O . VAL B 1 39 ? 19.609 -2.543 -2.812 1 94.19 39 VAL B O 1
ATOM 1636 N N . PHE B 1 40 ? 18.766 -4.605 -2.828 1 95.31 40 PHE B N 1
ATOM 1637 C CA . PHE B 1 40 ? 17.891 -4.344 -1.686 1 95.31 40 PHE B CA 1
ATOM 1638 C C . PHE B 1 40 ? 18.719 -4.008 -0.447 1 95.31 40 PHE B C 1
ATOM 1640 O O . PHE B 1 40 ? 18.438 -3.025 0.244 1 95.31 40 PHE B O 1
ATOM 1647 N N . LEU B 1 41 ? 19.719 -4.773 -0.138 1 94.19 41 LEU B N 1
ATOM 1648 C CA . LEU B 1 41 ? 20.547 -4.578 1.044 1 94.19 41 LEU B CA 1
ATOM 1649 C C . LEU B 1 41 ? 21.328 -3.273 0.943 1 94.19 41 LEU B C 1
ATOM 1651 O O . LEU B 1 41 ? 21.5 -2.566 1.939 1 94.19 41 LEU B O 1
ATOM 1655 N N . LEU B 1 42 ? 21.797 -3 -0.221 1 93.31 42 LEU B N 1
ATOM 1656 C CA . LEU B 1 42 ? 22.5 -1.742 -0.428 1 93.31 42 LEU B CA 1
ATOM 1657 C C . LEU B 1 42 ? 21.578 -0.551 -0.194 1 93.31 42 LEU B C 1
ATOM 1659 O O . LEU B 1 42 ? 21.969 0.419 0.462 1 93.31 42 LEU B O 1
ATOM 1663 N N . ALA B 1 43 ? 20.375 -0.659 -0.773 1 92.31 43 ALA B N 1
ATOM 1664 C CA . ALA B 1 43 ? 19.406 0.412 -0.589 1 92.31 43 ALA B CA 1
ATOM 1665 C C . ALA B 1 43 ? 19.062 0.588 0.887 1 92.31 43 ALA B C 1
ATOM 1667 O O . ALA B 1 43 ? 18.953 1.715 1.376 1 92.31 43 ALA B O 1
ATOM 1668 N N . ALA B 1 44 ? 18.891 -0.5 1.579 1 90.19 44 ALA B N 1
ATOM 1669 C CA . ALA B 1 44 ? 18.578 -0.454 3.002 1 90.19 44 ALA B CA 1
ATOM 1670 C C . ALA B 1 44 ? 19.734 0.122 3.809 1 90.19 44 ALA B C 1
ATOM 1672 O O . ALA B 1 44 ? 19.516 0.905 4.738 1 90.19 44 ALA B O 1
ATOM 1673 N N . ALA B 1 45 ? 20.906 -0.246 3.496 1 88.44 45 ALA B N 1
ATOM 1674 C CA . ALA B 1 45 ? 22.109 0.197 4.203 1 88.44 45 ALA B CA 1
ATOM 1675 C C . ALA B 1 45 ? 22.359 1.686 3.979 1 88.44 45 ALA B C 1
ATOM 1677 O O . ALA B 1 45 ? 22.828 2.385 4.879 1 88.44 45 ALA B O 1
ATOM 1678 N N . THR B 1 46 ? 22.047 2.125 2.801 1 85.06 46 THR B N 1
ATOM 1679 C CA . THR B 1 46 ? 22.297 3.527 2.471 1 85.06 46 THR B CA 1
ATOM 1680 C C . THR B 1 46 ? 21.375 4.438 3.291 1 85.06 46 THR B C 1
ATOM 1682 O O . THR B 1 46 ? 21.719 5.594 3.545 1 85.06 46 THR B O 1
ATOM 1685 N N . ASP B 1 47 ? 20.203 3.945 3.539 1 81 47 ASP B N 1
ATOM 1686 C CA . ASP B 1 47 ? 19.297 4.711 4.391 1 81 47 ASP B CA 1
ATOM 1687 C C . ASP B 1 47 ? 19.906 4.969 5.762 1 81 47 ASP B C 1
ATOM 1689 O O . ASP B 1 47 ? 19.812 6.074 6.297 1 81 47 ASP B O 1
ATOM 1693 N N . TRP B 1 48 ? 20.484 3.959 6.301 1 75.5 48 TRP B N 1
ATOM 1694 C CA . TRP B 1 48 ? 21.141 4.082 7.605 1 75.5 48 TRP B CA 1
ATOM 1695 C C . TRP B 1 48 ? 22.281 5.078 7.551 1 75.5 48 TRP B C 1
ATOM 1697 O O . TRP B 1 48 ? 22.469 5.887 8.461 1 75.5 48 TRP B O 1
ATOM 1707 N N . LEU B 1 49 ? 22.938 5.059 6.543 1 70 49 LEU B N 1
ATOM 1708 C CA . LEU B 1 49 ? 24.109 5.91 6.379 1 70 49 LEU B CA 1
ATOM 1709 C C . LEU B 1 49 ? 23.703 7.363 6.18 1 70 49 LEU B C 1
ATOM 1711 O O . LEU B 1 49 ? 24.312 8.266 6.766 1 70 49 LEU B O 1
ATOM 1715 N N . ASP B 1 50 ? 22.672 7.5 5.328 1 63.91 50 ASP B N 1
ATOM 1716 C CA . ASP B 1 50 ? 22.266 8.859 4.996 1 63.91 50 ASP B CA 1
ATOM 1717 C C . ASP B 1 50 ? 21.641 9.555 6.199 1 63.91 50 ASP B C 1
ATOM 1719 O O . ASP B 1 50 ? 21.781 10.766 6.371 1 63.91 50 ASP B O 1
ATOM 1723 N N . GLY B 1 51 ? 20.844 8.789 6.988 1 62.16 51 GLY B N 1
ATOM 1724 C CA . GLY B 1 51 ? 20.359 9.383 8.227 1 62.16 51 GLY B CA 1
ATOM 1725 C C . GLY B 1 51 ? 21.484 9.867 9.133 1 62.16 51 GLY B C 1
ATOM 1726 O O . GLY B 1 51 ? 21.422 10.969 9.672 1 62.16 51 GLY B O 1
ATOM 1727 N N . TRP B 1 52 ? 22.469 9.055 9.109 1 61 52 TRP B N 1
ATOM 1728 C CA . TRP B 1 52 ? 23.641 9.406 9.898 1 61 52 TRP B CA 1
ATOM 1729 C C . TRP B 1 52 ? 24.328 10.641 9.32 1 61 52 TRP B C 1
ATOM 1731 O O . TRP B 1 52 ? 24.672 11.57 10.062 1 61 52 TRP B O 1
ATOM 1741 N N . LEU B 1 53 ? 24.422 10.688 8.039 1 58.75 53 LEU B N 1
ATOM 1742 C CA . LEU B 1 53 ? 25.109 11.789 7.367 1 58.75 53 LEU B CA 1
ATOM 1743 C C . LEU B 1 53 ? 24.297 13.078 7.473 1 58.75 53 LEU B C 1
ATOM 1745 O O . LEU B 1 53 ? 24.859 14.148 7.684 1 58.75 53 LEU B O 1
ATOM 1749 N N . ALA B 1 54 ? 23.047 13.055 7.254 1 59.72 54 ALA B N 1
ATOM 1750 C CA . ALA B 1 54 ? 22.188 14.227 7.336 1 59.72 54 ALA B CA 1
ATOM 1751 C C . ALA B 1 54 ? 22.234 14.852 8.727 1 59.72 54 ALA B C 1
ATOM 1753 O O . ALA B 1 54 ? 22.219 16.078 8.859 1 59.72 54 ALA B O 1
ATOM 1754 N N . ARG B 1 55 ? 22.234 14.023 9.719 1 61.28 55 ARG B N 1
ATOM 1755 C CA . ARG B 1 55 ? 22.328 14.508 11.094 1 61.28 55 ARG B CA 1
ATOM 1756 C C . ARG B 1 55 ? 23.672 15.164 11.367 1 61.28 55 ARG B C 1
ATOM 1758 O O . ARG B 1 55 ? 23.75 16.188 12.047 1 61.28 55 ARG B O 1
ATOM 1765 N N . ARG B 1 56 ? 24.531 14.633 10.688 1 61.09 56 ARG B N 1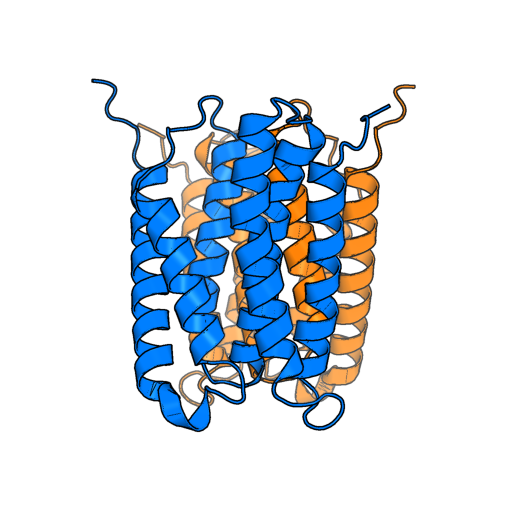
ATOM 1766 C CA . ARG B 1 56 ? 25.875 15.148 10.914 1 61.09 56 ARG B CA 1
ATOM 1767 C C . ARG B 1 56 ? 26.094 16.453 10.164 1 61.09 56 ARG B C 1
ATOM 1769 O O . ARG B 1 56 ? 26.766 17.359 10.664 1 61.09 56 ARG B O 1
ATOM 1776 N N . LEU B 1 57 ? 25.578 16.484 9.008 1 63.06 57 LEU B N 1
ATOM 1777 C CA . LEU B 1 57 ? 25.828 17.656 8.18 1 63.06 57 LEU B CA 1
ATOM 1778 C C . LEU B 1 57 ? 24.734 18.719 8.391 1 63.06 57 LEU B C 1
ATOM 1780 O O . LEU B 1 57 ? 24.797 19.797 7.801 1 63.06 57 LEU B O 1
ATOM 1784 N N . ASN B 1 58 ? 23.875 18.484 9.242 1 62.12 58 ASN B N 1
ATOM 1785 C CA . ASN B 1 58 ? 22.781 19.406 9.523 1 62.12 58 ASN B CA 1
ATOM 1786 C C . ASN B 1 58 ? 22.078 19.844 8.242 1 62.12 58 ASN B C 1
ATOM 1788 O O . ASN B 1 58 ? 21.766 21.016 8.07 1 62.12 58 ASN B O 1
ATOM 1792 N N . GLN B 1 59 ? 22.203 19.141 7.254 1 65.56 59 GLN B N 1
ATOM 1793 C CA . GLN B 1 59 ? 21.656 19.5 5.949 1 65.56 59 GLN B CA 1
ATOM 1794 C C . GLN B 1 59 ? 20.344 18.766 5.688 1 65.56 59 GLN B C 1
ATOM 1796 O O . GLN B 1 59 ? 20.172 18.141 4.641 1 65.56 59 GLN B O 1
ATOM 1801 N N . VAL B 1 60 ? 19.484 18.875 6.613 1 65.56 60 VAL B N 1
ATOM 1802 C CA . VAL B 1 60 ? 18.203 18.234 6.34 1 65.56 60 VAL B CA 1
ATOM 1803 C C . VAL B 1 60 ? 17.266 19.219 5.652 1 65.56 60 VAL B C 1
ATOM 1805 O O . VAL B 1 60 ? 16.953 20.281 6.199 1 65.56 60 VAL B O 1
ATOM 1808 N N . SER B 1 61 ? 17.109 18.984 4.285 1 71.75 61 SER B N 1
ATOM 1809 C CA . SER B 1 61 ? 16.156 19.828 3.551 1 71.75 61 SER B CA 1
ATOM 1810 C C . SER B 1 61 ? 14.719 19.406 3.838 1 71.75 61 SER B C 1
ATOM 1812 O O . SER B 1 61 ? 14.469 18.297 4.32 1 71.75 61 SER B O 1
ATOM 1814 N N . ASP B 1 62 ? 13.859 20.297 3.682 1 71.25 62 ASP B N 1
ATOM 1815 C CA . ASP B 1 62 ? 12.438 20.031 3.891 1 71.25 62 ASP B CA 1
ATOM 1816 C C . ASP B 1 62 ? 11.953 18.906 2.967 1 71.25 62 ASP B C 1
ATOM 1818 O O . ASP B 1 62 ? 11.164 18.062 3.379 1 71.25 62 ASP B O 1
ATOM 1822 N N . LEU B 1 63 ? 12.445 18.875 1.805 1 76 63 LEU B N 1
ATOM 1823 C CA . LEU B 1 63 ? 12.078 17.828 0.86 1 76 63 LEU B CA 1
ATOM 1824 C C . LEU B 1 63 ? 12.609 16.484 1.314 1 76 63 LEU B C 1
ATOM 1826 O O . LEU B 1 63 ? 11.914 15.461 1.212 1 76 63 LEU B O 1
ATOM 1830 N N . GLY B 1 64 ? 13.797 16.547 1.795 1 74.88 64 GLY B N 1
ATOM 1831 C CA . GLY B 1 64 ? 14.406 15.32 2.27 1 74.88 64 GLY B CA 1
ATOM 1832 C C . GLY B 1 64 ? 13.664 14.695 3.438 1 74.88 64 GLY B C 1
ATOM 1833 O O . GLY B 1 64 ? 13.555 13.469 3.531 1 74.88 64 GLY B O 1
ATOM 1834 N N . LYS B 1 65 ? 13.117 15.508 4.188 1 76.19 65 LYS B N 1
ATOM 1835 C CA . LYS B 1 65 ? 12.391 15.055 5.367 1 76.19 65 LYS B CA 1
ATOM 1836 C C . LYS B 1 65 ? 11.148 14.258 4.977 1 76.19 65 LYS B C 1
ATOM 1838 O O . LYS B 1 65 ? 10.758 13.32 5.672 1 76.19 65 LYS B O 1
ATOM 1843 N N . VAL B 1 66 ? 10.648 14.617 3.895 1 79.12 66 VAL B N 1
ATOM 1844 C CA . VAL B 1 66 ? 9.438 13.953 3.428 1 79.12 66 VAL B CA 1
ATOM 1845 C C . VAL B 1 66 ? 9.805 12.773 2.527 1 79.12 66 VAL B C 1
ATOM 1847 O O . VAL B 1 66 ? 9.211 11.695 2.633 1 79.12 66 VAL B O 1
ATOM 1850 N N . LEU B 1 67 ? 10.766 12.977 1.779 1 84.69 67 LEU B N 1
ATOM 1851 C CA . LEU B 1 67 ? 11.125 11.992 0.765 1 84.69 67 LEU B CA 1
ATOM 1852 C C . LEU B 1 67 ? 11.789 10.773 1.399 1 84.69 67 LEU B C 1
ATOM 1854 O O . LEU B 1 67 ? 11.594 9.648 0.944 1 84.69 67 LEU B O 1
ATOM 1858 N N . ASP B 1 68 ? 12.508 11.055 2.422 1 84.19 68 ASP B N 1
ATOM 1859 C CA . ASP B 1 68 ? 13.273 9.977 3.039 1 84.19 68 ASP B CA 1
ATOM 1860 C C . ASP B 1 68 ? 12.352 8.891 3.58 1 84.19 68 ASP B C 1
ATOM 1862 O O . ASP B 1 68 ? 12.438 7.73 3.168 1 84.19 68 ASP B O 1
ATOM 1866 N N . PRO B 1 69 ? 11.453 9.234 4.41 1 84.06 69 PRO B N 1
ATOM 1867 C CA . PRO B 1 69 ? 10.531 8.219 4.922 1 84.06 69 PRO B CA 1
ATOM 1868 C C . PRO B 1 69 ? 9.711 7.555 3.818 1 84.06 69 PRO B C 1
ATOM 1870 O O . PRO B 1 69 ? 9.398 6.367 3.908 1 84.06 69 PRO B O 1
ATOM 1873 N N . LEU B 1 70 ? 9.383 8.258 2.854 1 88.56 70 LEU B N 1
ATOM 1874 C CA . LEU B 1 70 ? 8.602 7.723 1.74 1 88.56 70 LEU B CA 1
ATOM 1875 C C . LEU B 1 70 ? 9.391 6.656 0.988 1 88.56 70 LEU B C 1
ATOM 1877 O O . LEU B 1 70 ? 8.867 5.566 0.723 1 88.56 70 LEU B O 1
ATOM 1881 N N . VAL B 1 71 ? 10.586 7.031 0.625 1 90.81 71 VAL B N 1
ATOM 1882 C CA . VAL B 1 71 ? 11.43 6.113 -0.135 1 90.81 71 VAL B CA 1
ATOM 1883 C C . VAL B 1 71 ? 11.664 4.84 0.671 1 90.81 71 VAL B C 1
ATOM 1885 O O . VAL B 1 71 ? 11.656 3.736 0.116 1 90.81 71 VAL B O 1
ATOM 1888 N N . ASP B 1 72 ? 11.828 5.016 1.963 1 89.19 72 ASP B N 1
ATOM 1889 C CA . ASP B 1 72 ? 11.992 3.857 2.836 1 89.19 72 ASP B CA 1
ATOM 1890 C C . ASP B 1 72 ? 10.781 2.934 2.756 1 89.19 72 ASP B C 1
ATOM 1892 O O . ASP B 1 72 ? 10.93 1.712 2.67 1 89.19 72 ASP B O 1
ATOM 1896 N N . LYS B 1 73 ? 9.664 3.426 2.689 1 91.31 73 LYS B N 1
ATOM 1897 C CA . LYS B 1 73 ? 8.43 2.646 2.623 1 91.31 73 LYS B CA 1
ATOM 1898 C C . LYS B 1 73 ? 8.273 1.981 1.259 1 91.31 73 LYS B C 1
ATOM 1900 O O . LYS B 1 73 ? 7.801 0.847 1.167 1 91.31 73 LYS B O 1
ATOM 1905 N N . LEU B 1 74 ? 8.656 2.676 0.286 1 94.38 74 LEU B N 1
ATOM 1906 C CA . LEU B 1 74 ? 8.523 2.146 -1.067 1 94.38 74 LEU B CA 1
ATOM 1907 C C . LEU B 1 74 ? 9.477 0.979 -1.287 1 94.38 74 LEU B C 1
ATOM 1909 O O . LEU B 1 74 ? 9.141 0.012 -1.973 1 94.38 74 LEU B O 1
ATOM 1913 N N . LEU B 1 75 ? 10.656 1.101 -0.719 1 94.06 75 LEU B N 1
ATOM 1914 C CA . LEU B 1 75 ? 11.656 0.054 -0.859 1 94.06 75 LEU B CA 1
ATOM 1915 C C . LEU B 1 75 ? 11.211 -1.229 -0.166 1 94.06 75 LEU B C 1
ATOM 1917 O O . LEU B 1 75 ? 11.602 -2.326 -0.57 1 94.06 75 LEU B O 1
ATOM 1921 N N . VAL B 1 76 ? 10.422 -1.096 0.818 1 93.94 76 VAL B N 1
ATOM 1922 C CA . VAL B 1 76 ? 9.883 -2.25 1.529 1 93.94 76 VAL B CA 1
ATOM 1923 C C . VAL B 1 76 ? 8.641 -2.764 0.811 1 93.94 76 VAL B C 1
ATOM 1925 O O . VAL B 1 76 ? 8.445 -3.975 0.68 1 93.94 76 VAL B O 1
ATOM 1928 N N . LEU B 1 77 ? 7.863 -1.882 0.314 1 95.06 77 LEU B N 1
ATOM 1929 C CA . LEU B 1 77 ? 6.609 -2.203 -0.361 1 95.06 77 LEU B CA 1
ATOM 1930 C C . LEU B 1 77 ? 6.867 -3.047 -1.605 1 95.06 77 LEU B C 1
ATOM 1932 O O . LEU B 1 77 ? 6.172 -4.039 -1.842 1 95.06 77 LEU B O 1
ATOM 1936 N N . ALA B 1 78 ? 7.812 -2.697 -2.377 1 96.12 78 ALA B N 1
ATOM 1937 C CA . ALA B 1 78 ? 8.07 -3.326 -3.67 1 96.12 78 ALA B CA 1
ATOM 1938 C C . ALA B 1 78 ? 8.344 -4.82 -3.508 1 96.12 78 ALA B C 1
ATOM 1940 O O . ALA B 1 78 ? 7.625 -5.652 -4.066 1 96.12 78 ALA B O 1
ATOM 1941 N N . PRO B 1 79 ? 9.32 -5.168 -2.727 1 95.81 79 PRO B N 1
ATOM 1942 C CA . PRO B 1 79 ? 9.562 -6.605 -2.598 1 95.81 79 PRO B CA 1
ATOM 1943 C C . PRO B 1 79 ? 8.406 -7.34 -1.914 1 95.81 79 PRO B C 1
ATOM 1945 O O . PRO B 1 79 ? 8.148 -8.508 -2.213 1 95.81 79 PRO B O 1
ATOM 1948 N N . LEU B 1 80 ? 7.719 -6.727 -0.995 1 96.19 80 LEU B N 1
ATOM 1949 C CA . LEU B 1 80 ? 6.574 -7.367 -0.351 1 96.19 80 LEU B CA 1
ATOM 1950 C C . LEU B 1 80 ? 5.5 -7.719 -1.375 1 96.19 80 LEU B C 1
ATOM 1952 O O . LEU B 1 80 ? 4.906 -8.797 -1.309 1 96.19 80 LEU B O 1
ATOM 1956 N N . LEU B 1 81 ? 5.25 -6.832 -2.295 1 96.62 81 LEU B N 1
ATOM 1957 C CA . LEU B 1 81 ? 4.254 -7.082 -3.332 1 96.62 81 LEU B CA 1
ATOM 1958 C C . LEU B 1 81 ? 4.676 -8.25 -4.219 1 96.62 81 LEU B C 1
ATOM 1960 O O . LEU B 1 81 ? 3.842 -9.07 -4.613 1 96.62 81 LEU B O 1
ATOM 1964 N N . VAL B 1 82 ? 5.926 -8.312 -4.539 1 95.38 82 VAL B N 1
ATOM 1965 C CA . VAL B 1 82 ? 6.418 -9.406 -5.367 1 95.38 82 VAL B CA 1
ATOM 1966 C C . VAL B 1 82 ? 6.285 -10.727 -4.613 1 95.38 82 VAL B C 1
ATOM 1968 O O . VAL B 1 82 ? 5.922 -11.75 -5.199 1 95.38 82 VAL B O 1
ATOM 1971 N N . LEU B 1 83 ? 6.609 -10.688 -3.352 1 95.56 83 LEU B N 1
ATOM 1972 C CA . LEU B 1 83 ? 6.488 -11.891 -2.533 1 95.56 83 LEU B CA 1
ATOM 1973 C C . LEU B 1 83 ? 5.035 -12.359 -2.467 1 95.56 83 LEU B C 1
ATOM 1975 O O . LEU B 1 83 ? 4.773 -13.562 -2.404 1 95.56 83 LEU B O 1
ATOM 1979 N N . VAL B 1 84 ? 4.102 -11.438 -2.469 1 95.44 84 VAL B N 1
ATOM 1980 C CA . VAL B 1 84 ? 2.684 -11.766 -2.541 1 95.44 84 VAL B CA 1
ATOM 1981 C C . VAL B 1 84 ? 2.373 -12.414 -3.889 1 95.44 84 VAL B C 1
ATOM 1983 O O . VAL B 1 84 ? 1.689 -13.438 -3.951 1 95.44 84 VAL B O 1
ATOM 1986 N N . ALA B 1 85 ? 2.898 -11.828 -4.934 1 94.12 85 ALA B N 1
ATOM 1987 C CA . ALA B 1 85 ? 2.684 -12.344 -6.285 1 94.12 85 ALA B CA 1
ATOM 1988 C C . ALA B 1 85 ? 3.201 -13.773 -6.41 1 94.12 85 ALA B C 1
ATOM 1990 O O . ALA B 1 85 ? 2.617 -14.594 -7.129 1 94.12 85 ALA B O 1
ATOM 1991 N N . GLN B 1 86 ? 4.266 -14.031 -5.68 1 92.69 86 GLN B N 1
ATOM 1992 C CA . GLN B 1 86 ? 4.883 -15.352 -5.727 1 92.69 86 GLN B CA 1
ATOM 1993 C C . GLN B 1 86 ? 4.27 -16.281 -4.68 1 92.69 86 GLN B C 1
ATOM 1995 O O . GLN B 1 86 ? 4.672 -17.438 -4.562 1 92.69 86 GLN B O 1
ATOM 2000 N N . GLN B 1 87 ? 3.391 -15.781 -3.867 1 92.38 87 GLN B N 1
ATOM 2001 C CA . GLN B 1 87 ? 2.658 -16.531 -2.854 1 92.38 87 GLN B CA 1
ATOM 2002 C C . GLN B 1 87 ? 3.598 -17.062 -1.778 1 92.38 87 GLN B C 1
ATOM 2004 O O . GLN B 1 87 ? 3.396 -18.172 -1.264 1 92.38 87 GLN B O 1
ATOM 2009 N N . VAL B 1 88 ? 4.691 -16.328 -1.55 1 93.19 88 VAL B N 1
ATOM 2010 C CA . VAL B 1 88 ? 5.637 -16.688 -0.498 1 93.19 88 VAL B CA 1
ATOM 2011 C C . VAL B 1 88 ? 5.09 -16.25 0.859 1 93.19 88 VAL B C 1
ATOM 2013 O O . VAL B 1 88 ? 5.301 -1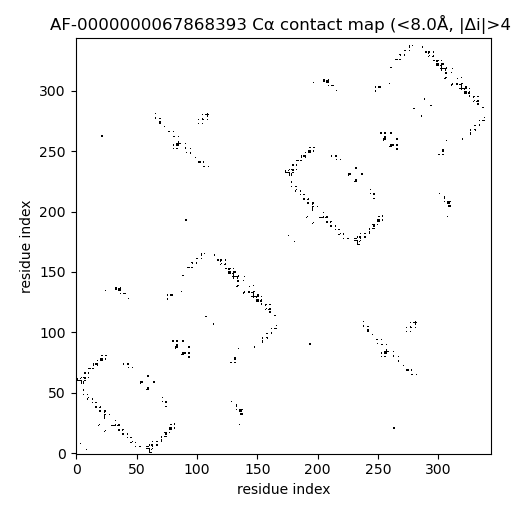6.938 1.868 1 93.19 88 VAL B O 1
ATOM 2016 N N . VAL B 1 89 ? 4.453 -15.133 0.87 1 94.69 89 VAL B N 1
ATOM 2017 C CA . VAL B 1 89 ? 3.801 -14.617 2.072 1 94.69 89 VAL B CA 1
ATOM 2018 C C . VAL B 1 89 ? 2.307 -14.438 1.813 1 94.69 89 VAL B C 1
ATOM 2020 O O . VAL B 1 89 ? 1.895 -14.164 0.684 1 94.69 89 VAL B O 1
ATOM 2023 N N . PRO B 1 90 ? 1.571 -14.609 2.871 1 95 90 PRO B N 1
ATOM 2024 C CA . PRO B 1 90 ? 0.126 -14.484 2.666 1 95 90 PRO B CA 1
ATOM 2025 C C . PRO B 1 90 ? -0.308 -13.055 2.361 1 95 90 PRO B C 1
ATOM 2027 O O . PRO B 1 90 ? 0.229 -12.102 2.938 1 95 90 PRO B O 1
ATOM 2030 N N . THR B 1 91 ? -1.267 -12.953 1.44 1 96 91 THR B N 1
ATOM 2031 C CA . THR B 1 91 ? -1.781 -11.672 0.978 1 96 91 THR B CA 1
ATOM 2032 C C . THR B 1 91 ? -2.379 -10.875 2.137 1 96 91 THR B C 1
ATOM 2034 O O . THR B 1 91 ? -2.15 -9.672 2.254 1 96 91 THR B O 1
ATOM 2037 N N . TRP B 1 92 ? -3.078 -11.562 3.016 1 95.44 92 TRP B N 1
ATOM 2038 C CA . TRP B 1 92 ? -3.773 -10.875 4.102 1 95.44 92 TRP B CA 1
ATOM 2039 C C . TRP B 1 92 ? -2.781 -10.266 5.082 1 95.44 92 TRP B C 1
ATOM 2041 O O . TRP B 1 92 ? -3.061 -9.227 5.691 1 95.44 92 TRP B O 1
ATOM 2051 N N . ALA B 1 93 ? -1.659 -10.898 5.305 1 96.44 93 ALA B N 1
ATOM 2052 C CA . ALA B 1 93 ? -0.64 -10.359 6.203 1 96.44 93 ALA B CA 1
ATOM 2053 C C . ALA B 1 93 ? -0.034 -9.078 5.641 1 96.44 93 ALA B C 1
ATOM 2055 O O . ALA B 1 93 ? 0.148 -8.102 6.371 1 96.44 93 ALA B O 1
ATOM 2056 N N . VAL B 1 94 ? 0.277 -9.086 4.355 1 97.06 94 VAL B N 1
ATOM 2057 C CA . VAL B 1 94 ? 0.828 -7.898 3.703 1 97.06 94 VAL B CA 1
ATOM 2058 C C . VAL B 1 94 ? -0.219 -6.789 3.676 1 97.06 94 VAL B C 1
ATOM 2060 O O . VAL B 1 94 ? 0.112 -5.609 3.828 1 97.06 94 VAL B O 1
ATOM 2063 N N . PHE B 1 95 ? -1.505 -7.148 3.482 1 97.38 95 PHE B N 1
ATOM 2064 C CA . PHE B 1 95 ? -2.594 -6.184 3.578 1 97.38 95 PHE B CA 1
ATOM 2065 C C . PHE B 1 95 ? -2.562 -5.461 4.922 1 97.38 95 PHE B C 1
ATOM 2067 O O . PHE B 1 95 ? -2.711 -4.238 4.977 1 97.38 95 PHE B O 1
ATOM 2074 N N . LEU B 1 96 ? -2.348 -6.211 5.992 1 96.56 96 LEU B N 1
ATOM 2075 C CA . LEU B 1 96 ? -2.33 -5.629 7.332 1 96.56 96 LEU B CA 1
ATOM 2076 C C . LEU B 1 96 ? -1.183 -4.637 7.477 1 96.56 96 LEU B C 1
ATOM 2078 O O . LEU B 1 96 ? -1.349 -3.574 8.078 1 96.56 96 LEU B O 1
ATOM 2082 N N . ILE B 1 97 ? -0.079 -4.949 6.934 1 95.5 97 ILE B N 1
ATOM 2083 C CA . ILE B 1 97 ? 1.08 -4.062 6.988 1 95.5 97 ILE B CA 1
ATOM 2084 C C . ILE B 1 97 ? 0.772 -2.766 6.246 1 95.5 97 ILE B C 1
ATOM 2086 O O . ILE B 1 97 ? 0.985 -1.674 6.777 1 95.5 97 ILE B O 1
ATOM 2090 N N . LEU B 1 98 ? 0.214 -2.898 5.059 1 95.31 98 LEU B N 1
ATOM 2091 C CA . LEU B 1 98 ? -0.06 -1.731 4.227 1 95.31 98 LEU B CA 1
ATOM 2092 C C . LEU B 1 98 ? -1.208 -0.909 4.801 1 95.31 98 LEU B C 1
ATOM 2094 O O . LEU B 1 98 ? -1.18 0.323 4.758 1 95.31 98 LEU B O 1
ATOM 2098 N N . ALA B 1 99 ? -2.189 -1.601 5.293 1 95.06 99 ALA B N 1
ATOM 2099 C CA . ALA B 1 99 ? -3.303 -0.917 5.945 1 95.06 99 ALA B CA 1
ATOM 2100 C C . ALA B 1 99 ? -2.812 -0.051 7.105 1 95.06 99 ALA B C 1
ATOM 2102 O O . ALA B 1 99 ? -3.256 1.088 7.266 1 95.06 99 ALA B O 1
ATOM 2103 N N . ARG B 1 100 ? -1.926 -0.624 7.867 1 93 100 ARG B N 1
ATOM 2104 C CA . ARG B 1 100 ? -1.35 0.122 8.977 1 93 100 ARG B CA 1
ATOM 2105 C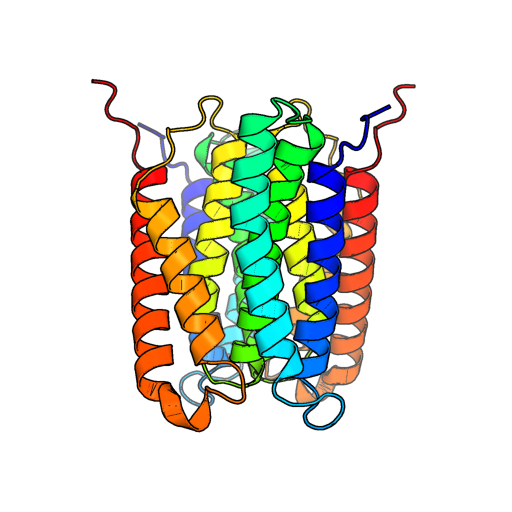 C . ARG B 1 100 ? -0.575 1.338 8.484 1 93 100 ARG B C 1
ATOM 2107 O O . ARG B 1 100 ? -0.665 2.42 9.062 1 93 100 ARG B O 1
ATOM 2114 N N . GLU B 1 101 ? 0.16 1.186 7.488 1 90.5 101 GLU B N 1
ATOM 2115 C CA . GLU B 1 101 ? 0.928 2.295 6.93 1 90.5 101 GLU B CA 1
ATOM 2116 C C . GLU B 1 101 ? 0.009 3.416 6.453 1 90.5 101 GLU B C 1
ATOM 2118 O O . GLU B 1 101 ? 0.265 4.59 6.719 1 90.5 101 GLU B O 1
ATOM 2123 N N . LEU B 1 102 ? -1.038 3.072 5.77 1 90.75 102 LEU B N 1
ATOM 2124 C CA . LEU B 1 102 ? -1.984 4.055 5.254 1 90.75 102 LEU B CA 1
ATOM 2125 C C . LEU B 1 102 ? -2.756 4.719 6.391 1 90.75 102 LEU B C 1
ATOM 2127 O O . LEU B 1 102 ? -3.047 5.914 6.336 1 90.75 102 LEU B O 1
ATOM 2131 N N . THR B 1 103 ? -3.072 3.932 7.379 1 89.62 103 THR B N 1
ATOM 2132 C CA . THR B 1 103 ? -3.812 4.449 8.523 1 89.62 103 THR B CA 1
ATOM 2133 C C . THR B 1 103 ? -2.988 5.496 9.273 1 89.62 103 THR B C 1
ATOM 2135 O O . THR B 1 103 ? -3.482 6.586 9.57 1 89.62 103 THR B O 1
ATOM 2138 N N . ILE B 1 104 ? -1.756 5.164 9.469 1 85.81 104 ILE B N 1
ATOM 2139 C CA . ILE B 1 104 ? -0.885 6.07 10.211 1 85.81 104 ILE B CA 1
ATOM 2140 C C . ILE B 1 104 ? -0.623 7.324 9.383 1 85.81 104 ILE B C 1
ATOM 2142 O O . ILE B 1 104 ? -0.601 8.438 9.914 1 85.81 104 ILE B O 1
ATOM 2146 N N . ALA B 1 105 ? -0.425 7.191 8.125 1 83.44 105 ALA B N 1
ATOM 2147 C CA . ALA B 1 105 ? -0.216 8.336 7.246 1 83.44 105 ALA B CA 1
ATOM 2148 C C . ALA B 1 105 ? -1.423 9.273 7.266 1 83.44 105 ALA B C 1
ATOM 2150 O O . ALA B 1 105 ? -1.271 10.492 7.285 1 83.44 105 ALA B O 1
ATOM 2151 N N . GLY B 1 106 ? -2.58 8.734 7.238 1 79.56 106 GLY B N 1
ATOM 2152 C CA . GLY B 1 106 ? -3.793 9.539 7.297 1 79.56 106 GLY B CA 1
ATOM 2153 C C . GLY B 1 106 ? -4.016 10.188 8.648 1 79.56 106 GLY B C 1
ATOM 2154 O O . GLY B 1 106 ? -4.496 11.32 8.734 1 79.56 106 GLY B O 1
ATOM 2155 N N . TRP B 1 107 ? -3.645 9.438 9.602 1 80.75 107 TRP B N 1
ATOM 2156 C CA . TRP B 1 107 ? -3.814 9.93 10.969 1 80.75 107 TRP B CA 1
ATOM 2157 C C . TRP B 1 107 ? -2.9 11.117 11.234 1 80.75 107 TRP B C 1
ATOM 2159 O O . TRP B 1 107 ? -3.293 12.078 11.906 1 80.75 107 TRP B O 1
ATOM 2169 N N . ARG B 1 108 ? -1.815 11.062 10.688 1 77.25 108 ARG B N 1
ATOM 2170 C CA . ARG B 1 108 ? -0.816 12.094 10.922 1 77.25 108 ARG B CA 1
ATOM 2171 C C . ARG B 1 108 ? -1.214 13.406 10.242 1 77.25 108 ARG B C 1
ATOM 2173 O O . ARG B 1 108 ? -0.761 14.477 10.648 1 77.25 108 ARG B O 1
ATOM 2180 N N . VAL B 1 109 ? -1.972 13.281 9.227 1 70.56 109 VAL B N 1
ATOM 2181 C CA . VAL B 1 109 ? -2.428 14.492 8.539 1 70.56 109 VAL B CA 1
ATOM 2182 C C . VAL B 1 109 ? -3.252 15.344 9.5 1 70.56 109 VAL B C 1
ATOM 2184 O O . VAL B 1 109 ? -3.229 16.578 9.422 1 70.56 109 VAL B O 1
ATOM 2187 N N . ASN B 1 110 ? -3.908 14.695 10.43 1 64.25 110 ASN B N 1
ATOM 2188 C CA . ASN B 1 110 ? -4.801 15.43 11.32 1 64.25 110 ASN B CA 1
ATOM 2189 C C . ASN B 1 110 ? -4.152 15.688 12.68 1 64.25 110 ASN B C 1
ATOM 2191 O O . ASN B 1 110 ? -4.801 16.203 13.594 1 64.25 110 ASN B O 1
ATOM 2195 N N . GLN B 1 111 ? -2.975 15.094 12.859 1 62.88 111 GLN B N 1
ATOM 2196 C CA . GLN B 1 111 ? -2.338 15.266 14.164 1 62.88 111 GLN B CA 1
ATOM 2197 C C . GLN B 1 111 ? -1.135 16.203 14.07 1 62.88 111 GLN B C 1
ATOM 2199 O O . GLN B 1 111 ? -0.166 15.898 13.367 1 62.88 111 GLN B O 1
ATOM 2204 N N . PRO B 1 112 ? -1.371 17.453 14.453 1 52.69 112 PRO B N 1
ATOM 2205 C CA . PRO B 1 112 ? -0.274 18.422 14.406 1 52.69 112 PRO B CA 1
ATOM 2206 C C . PRO B 1 112 ? 1.02 17.875 15.008 1 52.69 112 PRO B C 1
ATOM 2208 O O . PRO B 1 112 ? 2.109 18.328 14.648 1 52.69 112 PRO B O 1
ATOM 2211 N N . LYS B 1 113 ? 0.981 17.125 16.266 1 53.44 113 LYS B N 1
ATOM 2212 C CA . LYS B 1 113 ? 2.225 16.891 16.984 1 53.44 113 LYS B CA 1
ATOM 2213 C C . LYS B 1 113 ? 2.764 15.484 16.688 1 53.44 113 LYS B C 1
ATOM 2215 O O . LYS B 1 113 ? 2.014 14.508 16.703 1 53.44 113 LYS B O 1
ATOM 2220 N N . ILE B 1 114 ? 3.91 15.406 15.977 1 51.91 114 ILE B N 1
ATOM 2221 C CA . ILE B 1 114 ? 4.664 14.203 15.617 1 51.91 114 ILE B CA 1
ATOM 2222 C C . ILE B 1 114 ? 4.992 13.406 16.875 1 51.91 114 ILE B C 1
ATOM 2224 O O . ILE B 1 114 ? 5.602 13.938 17.812 1 51.91 114 ILE B O 1
ATOM 2228 N N . SER B 1 115 ? 4.188 12.477 17.266 1 51.78 115 SER B N 1
ATOM 2229 C CA . SER B 1 115 ? 4.551 11.711 18.453 1 51.78 115 SER B CA 1
ATOM 2230 C C . SER B 1 115 ? 5.938 11.094 18.297 1 51.78 115 SER B C 1
ATOM 2232 O O . SER B 1 115 ? 6.375 10.789 17.188 1 51.78 115 SER B O 1
ATOM 2234 N N . GLY B 1 116 ? 6.934 11.344 19.219 1 48.59 116 GLY B N 1
ATOM 2235 C CA . GLY B 1 116 ? 8.32 10.906 19.328 1 48.59 116 GLY B CA 1
ATOM 2236 C C . GLY B 1 116 ? 8.539 9.508 18.781 1 48.59 116 GLY B C 1
ATOM 2237 O O . GLY B 1 116 ? 7.59 8.734 18.641 1 48.59 116 GLY B O 1
ATOM 2238 N N . ALA B 1 117 ? 9.641 9.344 18.031 1 53.94 117 ALA B N 1
ATOM 2239 C CA . ALA B 1 117 ? 10.234 8.109 17.531 1 53.94 117 ALA B CA 1
ATOM 2240 C C . ALA B 1 117 ? 10.023 6.961 18.516 1 53.94 117 ALA B C 1
ATOM 2242 O O . ALA B 1 117 ? 10.352 7.078 19.703 1 53.94 117 ALA B O 1
ATOM 2243 N N . ASN B 1 118 ? 8.898 6.023 18.375 1 61.91 118 ASN B N 1
ATOM 2244 C CA . ASN B 1 118 ? 8.727 4.902 19.297 1 61.91 118 ASN B CA 1
ATOM 2245 C C . ASN B 1 118 ? 9.656 3.744 18.953 1 61.91 118 ASN B C 1
ATOM 2247 O O . ASN B 1 118 ? 10.031 3.572 17.781 1 61.91 118 ASN B O 1
ATOM 2251 N N . LEU B 1 119 ? 10.516 3.301 19.859 1 70.44 119 LEU B N 1
ATOM 2252 C CA . LEU B 1 119 ? 11.398 2.141 19.781 1 70.44 119 LEU B CA 1
ATOM 2253 C C . LEU B 1 119 ? 10.766 1.033 18.953 1 70.44 119 LEU B C 1
ATOM 2255 O O . LEU B 1 119 ? 11.469 0.294 18.266 1 70.44 119 LEU B O 1
ATOM 2259 N N . TRP B 1 120 ? 9.523 1.103 18.844 1 73.75 120 TRP B N 1
ATOM 2260 C CA . TRP B 1 120 ? 8.812 0.041 18.141 1 73.75 120 TRP B CA 1
ATOM 2261 C C . TRP B 1 120 ? 8.906 0.233 16.625 1 73.75 120 TRP B C 1
ATOM 2263 O O . TRP B 1 120 ? 8.992 -0.741 15.875 1 73.75 120 TRP B O 1
ATOM 2273 N N . GLY B 1 121 ? 9.016 1.444 16.266 1 74.38 121 GLY B N 1
ATOM 2274 C CA . GLY B 1 121 ? 9.133 1.747 14.852 1 74.38 121 GLY B CA 1
ATOM 2275 C C . GLY B 1 121 ? 10.477 1.354 14.266 1 74.38 121 GLY B C 1
ATOM 2276 O O . GLY B 1 121 ? 10.539 0.796 13.172 1 74.38 121 GLY B O 1
ATOM 2277 N N . LYS B 1 122 ? 11.461 1.529 15.008 1 80.06 122 LYS B N 1
ATOM 2278 C CA . LYS B 1 122 ? 12.805 1.174 14.555 1 80.06 122 LYS B CA 1
ATOM 2279 C C . LYS B 1 122 ? 12.961 -0.34 14.438 1 80.06 122 LYS B C 1
ATOM 2281 O O . LYS B 1 122 ? 13.508 -0.837 13.445 1 80.06 122 LYS B O 1
ATOM 2286 N N . LEU B 1 123 ? 12.508 -1.006 15.336 1 86 123 LEU B N 1
ATOM 2287 C CA . LEU B 1 123 ? 12.602 -2.461 15.359 1 86 123 LEU B CA 1
ATOM 2288 C C . LEU B 1 123 ? 11.812 -3.076 14.203 1 86 123 LEU B C 1
ATOM 2290 O O . LEU B 1 123 ? 12.273 -4.035 13.578 1 86 123 LEU B O 1
ATOM 2294 N N . LYS B 1 124 ? 10.711 -2.469 13.922 1 88.06 124 LYS B N 1
ATOM 2295 C CA . LYS B 1 124 ? 9.891 -3.02 12.844 1 88.06 124 LYS B CA 1
ATOM 2296 C C . LYS B 1 124 ? 10.617 -2.945 11.508 1 88.06 124 LYS B C 1
ATOM 2298 O O . LYS B 1 124 ? 10.578 -3.893 10.719 1 88.06 124 LYS B O 1
ATOM 2303 N N . THR B 1 125 ? 11.273 -1.833 11.336 1 86.12 125 THR B N 1
ATOM 2304 C CA . THR B 1 125 ? 11.953 -1.634 10.062 1 86.12 125 THR B CA 1
ATOM 2305 C C . THR B 1 125 ? 13.117 -2.607 9.914 1 86.12 125 THR B C 1
ATOM 2307 O O . THR B 1 125 ? 13.273 -3.238 8.867 1 86.12 125 THR B O 1
ATOM 2310 N N . VAL B 1 126 ? 13.844 -2.816 10.922 1 89.5 126 VAL B N 1
ATOM 2311 C CA . VAL B 1 126 ? 14.992 -3.711 10.898 1 89.5 126 VAL B CA 1
ATOM 2312 C C . VAL B 1 126 ? 14.531 -5.145 10.656 1 89.5 126 VAL B C 1
ATOM 2314 O O . VAL B 1 126 ? 15.109 -5.859 9.836 1 89.5 126 VAL B O 1
ATOM 2317 N N . VAL B 1 127 ? 13.508 -5.523 11.328 1 94.38 127 VAL B N 1
ATOM 2318 C CA . VAL B 1 127 ? 12.992 -6.883 11.211 1 94.38 127 VAL B CA 1
ATOM 2319 C C . VAL B 1 127 ? 12.383 -7.082 9.82 1 94.38 127 VAL B C 1
ATOM 2321 O O . VAL B 1 127 ? 12.523 -8.156 9.227 1 94.38 127 VAL B O 1
ATOM 2324 N N . GLN B 1 128 ? 11.734 -6.086 9.367 1 94.06 128 GLN B N 1
ATOM 2325 C CA . GLN B 1 128 ? 11.164 -6.148 8.031 1 94.06 128 GLN B CA 1
ATOM 2326 C C . GLN B 1 128 ? 12.25 -6.34 6.977 1 94.06 128 GLN B C 1
ATOM 2328 O O . GLN B 1 128 ? 12.094 -7.145 6.055 1 94.06 128 GLN B O 1
ATOM 2333 N N . ILE B 1 129 ? 13.281 -5.605 7.105 1 94.19 129 ILE B N 1
ATOM 2334 C CA . ILE B 1 129 ? 14.391 -5.703 6.172 1 94.19 129 ILE B CA 1
ATOM 2335 C C . ILE B 1 129 ? 15 -7.102 6.234 1 94.19 129 ILE B C 1
ATOM 2337 O O . ILE B 1 129 ? 15.273 -7.711 5.199 1 94.19 129 ILE B O 1
ATOM 2341 N N . ALA B 1 130 ? 15.172 -7.555 7.402 1 95.69 130 ALA B N 1
ATOM 2342 C CA . ALA B 1 130 ? 15.719 -8.898 7.578 1 95.69 130 ALA B CA 1
ATOM 2343 C C . ALA B 1 130 ? 14.805 -9.945 6.938 1 95.69 130 ALA B C 1
ATOM 2345 O O . ALA B 1 130 ? 15.281 -10.852 6.25 1 95.69 130 ALA B O 1
ATOM 2346 N N . ALA B 1 131 ? 13.547 -9.852 7.156 1 96.75 131 ALA B N 1
ATOM 2347 C CA . ALA B 1 131 ? 12.578 -10.789 6.586 1 96.75 131 ALA B CA 1
ATOM 2348 C C . ALA B 1 131 ? 12.648 -10.789 5.062 1 96.75 131 ALA B C 1
ATOM 2350 O O . ALA B 1 131 ? 12.758 -11.852 4.441 1 96.75 131 ALA B O 1
ATOM 2351 N N . ILE B 1 132 ? 12.633 -9.617 4.5 1 96.25 132 ILE B N 1
ATOM 2352 C CA . ILE B 1 132 ? 12.633 -9.484 3.047 1 96.25 132 ILE B CA 1
ATOM 2353 C C . ILE B 1 132 ? 13.938 -10.055 2.48 1 96.25 132 ILE B C 1
ATOM 2355 O O . ILE B 1 132 ? 13.922 -10.812 1.509 1 96.25 132 ILE B O 1
ATOM 2359 N N . ALA B 1 133 ? 15.055 -9.656 3.107 1 95.44 133 ALA B N 1
ATOM 2360 C CA . ALA B 1 133 ? 16.359 -10.133 2.654 1 95.44 133 ALA B CA 1
ATOM 2361 C C . ALA B 1 133 ? 16.422 -11.656 2.654 1 95.44 133 ALA B C 1
ATOM 2363 O O . ALA B 1 133 ? 16.922 -12.266 1.705 1 95.44 133 ALA B O 1
ATOM 2364 N N . LEU B 1 134 ? 15.914 -12.289 3.67 1 95.88 134 LEU B N 1
ATOM 2365 C CA . LEU B 1 134 ? 15.969 -13.742 3.818 1 95.88 134 LEU B CA 1
ATOM 2366 C C . LEU B 1 134 ? 14.992 -14.422 2.865 1 95.88 134 LEU B C 1
ATOM 2368 O O . LEU B 1 134 ? 15.18 -15.594 2.512 1 95.88 134 LEU B O 1
ATOM 2372 N N . LEU B 1 135 ? 13.977 -13.711 2.43 1 95.38 135 LEU B N 1
ATOM 2373 C CA . LEU B 1 135 ? 12.961 -14.305 1.572 1 95.38 135 LEU B CA 1
ATOM 2374 C C . LEU B 1 135 ? 13.281 -14.07 0.1 1 95.38 135 LEU B C 1
ATOM 2376 O O . LEU B 1 135 ? 12.602 -14.602 -0.781 1 95.38 135 LEU B O 1
ATOM 2380 N N . LEU B 1 136 ? 14.273 -13.273 -0.165 1 92.31 136 LEU B N 1
ATOM 2381 C CA . LEU B 1 136 ? 14.711 -13.039 -1.536 1 92.31 136 LEU B CA 1
ATOM 2382 C C . LEU B 1 136 ? 15.695 -14.109 -1.98 1 92.31 136 LEU B C 1
ATOM 2384 O O . LEU B 1 136 ? 16.516 -14.562 -1.188 1 92.31 136 LEU B O 1
ATOM 2388 N N . PRO B 1 137 ? 15.602 -14.492 -3.279 1 84.81 137 PRO B N 1
ATOM 2389 C CA . PRO B 1 137 ? 16.672 -15.336 -3.809 1 84.81 137 PRO B CA 1
ATOM 2390 C C . PRO B 1 137 ? 18.031 -14.633 -3.836 1 84.81 137 PRO B C 1
ATOM 2392 O O . PRO B 1 137 ? 18.078 -13.406 -3.969 1 84.81 137 PRO B O 1
ATOM 2395 N N . PRO B 1 138 ? 19 -15.352 -3.578 1 86.75 138 PRO B N 1
ATOM 2396 C CA . PRO B 1 138 ? 19.109 -16.812 -3.504 1 86.75 138 PRO B CA 1
ATOM 2397 C C . PRO B 1 138 ? 18.984 -17.344 -2.078 1 86.75 138 PRO B C 1
ATOM 2399 O O . PRO B 1 138 ? 19.109 -18.547 -1.848 1 86.75 138 PRO B O 1
ATOM 2402 N N . LEU B 1 139 ? 18.688 -16.547 -1.14 1 87 139 LEU B N 1
ATOM 2403 C CA . LEU B 1 139 ? 18.656 -16.984 0.252 1 87 139 LEU B CA 1
ATOM 2404 C C . LEU B 1 139 ? 17.375 -17.734 0.557 1 87 139 LEU B C 1
ATOM 2406 O O . LEU B 1 139 ? 17.344 -18.594 1.451 1 87 139 LEU B O 1
ATOM 2410 N N . SER B 1 140 ? 16.281 -17.484 -0.156 1 84.31 140 SER B N 1
ATOM 2411 C CA . SER B 1 140 ? 14.93 -17.938 0.155 1 84.31 140 SER B CA 1
ATOM 2412 C C . SER B 1 140 ? 14.859 -19.469 0.215 1 84.31 140 SER B C 1
ATOM 2414 O O . SER B 1 140 ? 14.297 -20.031 1.155 1 84.31 140 SER B O 1
ATOM 2416 N N . PRO B 1 141 ? 15.453 -20.219 -0.708 1 83.06 141 PRO B N 1
ATOM 2417 C CA . PRO B 1 141 ? 15.328 -21.672 -0.634 1 83.06 141 PRO B CA 1
ATOM 2418 C C . PRO B 1 141 ? 15.953 -22.266 0.63 1 83.06 141 PRO B C 1
ATOM 2420 O O . PRO B 1 141 ? 15.414 -23.203 1.213 1 83.06 141 PRO B O 1
ATOM 2423 N N . ARG B 1 142 ? 17 -21.641 1.141 1 88 142 ARG B N 1
ATOM 2424 C CA . ARG B 1 142 ? 17.734 -22.172 2.275 1 88 142 ARG B CA 1
ATOM 2425 C C . ARG B 1 142 ? 17.188 -21.641 3.594 1 88 142 ARG B C 1
ATOM 2427 O O . ARG B 1 142 ? 17.203 -22.344 4.609 1 88 142 ARG B O 1
ATOM 2434 N N . PHE B 1 143 ? 16.688 -20.453 3.574 1 93.25 143 PHE B N 1
ATOM 2435 C CA . PHE B 1 143 ? 16.328 -19.797 4.824 1 93.25 143 PHE B CA 1
ATOM 2436 C C . PHE B 1 143 ? 14.844 -19.453 4.855 1 93.25 143 PHE B C 1
ATOM 2438 O O . PHE B 1 143 ? 14.438 -18.5 5.516 1 93.25 143 PHE B O 1
ATOM 2445 N N . LEU B 1 144 ? 14.078 -20.203 4.164 1 93.06 144 LEU B N 1
ATOM 2446 C CA . LEU B 1 144 ? 12.656 -19.906 4.012 1 93.06 144 LEU B CA 1
ATOM 2447 C C . LEU B 1 144 ? 11.961 -19.875 5.367 1 93.06 144 LEU B C 1
ATOM 2449 O O . LEU B 1 144 ? 11.266 -18.906 5.695 1 93.06 144 LEU B O 1
ATOM 2453 N N . PRO B 1 145 ? 12.25 -20.922 6.262 1 95.5 145 PRO B N 1
ATOM 2454 C CA . PRO B 1 145 ? 11.562 -20.875 7.551 1 95.5 145 PRO B CA 1
ATOM 2455 C C . PRO B 1 145 ? 11.984 -19.672 8.406 1 95.5 145 PRO B C 1
ATOM 2457 O O . PRO B 1 145 ? 11.148 -19.078 9.078 1 95.5 145 PRO B O 1
ATOM 2460 N N . LEU B 1 146 ? 13.195 -19.375 8.391 1 95.75 146 LEU B N 1
ATOM 2461 C CA . LEU B 1 146 ? 13.695 -18.219 9.133 1 95.75 146 LEU B CA 1
ATOM 2462 C C . LEU B 1 146 ? 13.133 -16.922 8.562 1 95.75 146 LEU B C 1
ATOM 2464 O O . LEU B 1 146 ? 12.758 -16.016 9.312 1 95.75 146 LEU B O 1
ATOM 2468 N N . GLY B 1 147 ? 13.117 -16.781 7.258 1 96.62 147 GLY B N 1
ATOM 2469 C CA . GLY B 1 147 ? 12.555 -15.625 6.602 1 96.62 147 GLY B CA 1
ATOM 2470 C C . GLY B 1 147 ? 11.086 -15.414 6.918 1 96.62 147 GLY B C 1
ATOM 2471 O O . GLY B 1 147 ? 10.656 -14.297 7.199 1 96.62 147 GLY B O 1
ATOM 2472 N N . LEU B 1 148 ? 10.352 -16.516 6.941 1 96.56 148 LEU B N 1
ATOM 2473 C CA . LEU B 1 148 ? 8.93 -16.453 7.262 1 96.56 148 LEU B CA 1
ATOM 2474 C C . LEU B 1 148 ? 8.719 -16.109 8.734 1 96.56 148 LEU B C 1
ATOM 2476 O O . LEU B 1 148 ? 7.793 -15.367 9.07 1 96.56 148 LEU B O 1
ATOM 2480 N N . GLY B 1 149 ? 9.562 -16.703 9.539 1 97.31 149 GLY B N 1
ATOM 2481 C CA . GLY B 1 149 ? 9.516 -16.312 10.938 1 97.31 149 GLY B CA 1
ATOM 2482 C C . GLY B 1 149 ? 9.719 -14.828 11.156 1 97.31 149 GLY B C 1
ATOM 2483 O O . GLY B 1 149 ? 8.945 -14.188 11.867 1 97.31 149 GLY B O 1
ATOM 2484 N N . CYS B 1 150 ? 10.742 -14.297 10.578 1 97.19 150 CYS B N 1
ATOM 2485 C CA . CYS B 1 150 ? 11.016 -12.867 10.648 1 97.19 150 CYS B CA 1
ATOM 2486 C C . CYS B 1 150 ? 9.852 -12.062 10.07 1 97.19 150 CYS B C 1
ATOM 2488 O O . CYS B 1 150 ? 9.516 -11 10.594 1 97.19 150 CYS B O 1
ATOM 2490 N N . PHE B 1 151 ? 9.266 -12.562 9.039 1 97.25 151 PHE B N 1
ATOM 2491 C CA . PHE B 1 151 ? 8.125 -11.891 8.414 1 97.25 151 PHE B CA 1
ATOM 2492 C C . PHE B 1 151 ? 6.965 -11.773 9.398 1 97.25 151 PHE B C 1
ATOM 2494 O O . PHE B 1 151 ? 6.371 -10.703 9.539 1 97.25 151 PHE B O 1
ATOM 2501 N N . TRP B 1 152 ? 6.688 -12.805 10.109 1 97.62 152 TRP B N 1
ATOM 2502 C CA . TRP B 1 152 ? 5.578 -12.789 11.055 1 97.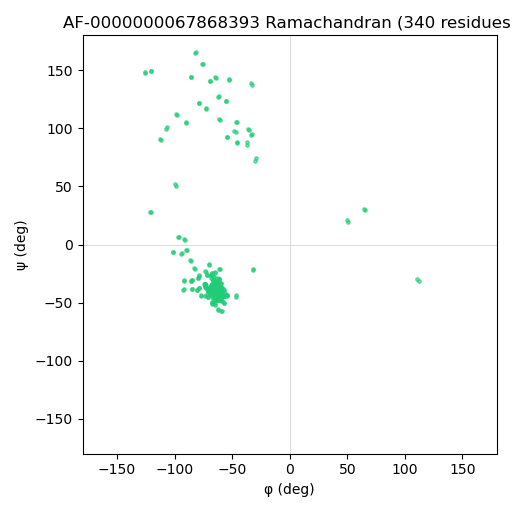62 152 TRP B CA 1
ATOM 2503 C C . TRP B 1 152 ? 5.883 -11.875 12.234 1 97.62 152 TRP B C 1
ATOM 2505 O O . TRP B 1 152 ? 4.988 -11.203 12.758 1 97.62 152 TRP B O 1
ATOM 2515 N N . ILE B 1 153 ? 7.062 -11.906 12.633 1 97.19 153 ILE B N 1
ATOM 2516 C CA . ILE B 1 153 ? 7.473 -10.977 13.68 1 97.19 153 ILE B CA 1
ATOM 2517 C C . ILE B 1 153 ? 7.309 -9.539 13.195 1 97.19 153 ILE B C 1
ATOM 2519 O O . ILE B 1 153 ? 6.836 -8.672 13.938 1 97.19 153 ILE B O 1
ATOM 2523 N N . ALA B 1 154 ? 7.699 -9.312 11.945 1 95.94 154 ALA B N 1
ATOM 2524 C CA . ALA B 1 154 ? 7.559 -7.98 11.352 1 95.94 154 ALA B CA 1
ATOM 2525 C C . ALA B 1 154 ? 6.098 -7.551 11.312 1 95.94 154 ALA B C 1
ATOM 2527 O O . ALA B 1 154 ? 5.777 -6.395 11.602 1 95.94 154 ALA B O 1
ATOM 2528 N N . VAL B 1 155 ? 5.227 -8.438 10.961 1 96.88 155 VAL B N 1
ATOM 2529 C CA . VAL B 1 155 ? 3.799 -8.148 10.922 1 96.88 155 VAL B CA 1
ATOM 2530 C C . VAL B 1 155 ? 3.312 -7.766 12.32 1 96.88 155 VAL B C 1
ATOM 2532 O O . VAL B 1 155 ? 2.627 -6.754 12.492 1 96.88 155 VAL B O 1
ATOM 2535 N N . ALA B 1 156 ? 3.705 -8.562 13.273 1 96.31 156 ALA B N 1
ATOM 2536 C CA . ALA B 1 156 ? 3.299 -8.32 14.656 1 96.31 156 ALA B CA 1
ATOM 2537 C C . ALA B 1 156 ? 3.803 -6.961 15.141 1 96.31 156 ALA B C 1
ATOM 2539 O O . ALA B 1 156 ? 3.045 -6.18 15.727 1 96.31 156 ALA B O 1
ATOM 2540 N N . LEU B 1 157 ? 5.023 -6.688 14.922 1 94.06 157 LEU B N 1
ATOM 2541 C CA . LEU B 1 157 ? 5.621 -5.43 15.352 1 94.06 157 LEU B CA 1
ATOM 2542 C C . LEU B 1 157 ? 4.953 -4.246 14.656 1 94.06 157 LEU B C 1
ATOM 2544 O O . LEU B 1 157 ? 4.773 -3.188 15.258 1 94.06 157 LEU B O 1
ATOM 2548 N N . THR B 1 158 ? 4.645 -4.422 13.359 1 92.88 158 THR B N 1
ATOM 2549 C CA . THR B 1 158 ? 3.973 -3.367 12.609 1 92.88 158 THR B CA 1
ATOM 2550 C C . THR B 1 158 ? 2.609 -3.051 13.211 1 92.88 158 THR B C 1
ATOM 2552 O O . THR B 1 158 ? 2.258 -1.882 13.391 1 92.88 158 THR B O 1
ATOM 2555 N N . LEU B 1 159 ? 1.9 -4.031 13.602 1 93.25 159 LEU B N 1
ATOM 2556 C CA . LEU B 1 159 ? 0.577 -3.842 14.188 1 93.25 159 LEU B CA 1
ATOM 2557 C C . LEU B 1 159 ? 0.68 -3.234 15.578 1 93.25 159 LEU B C 1
ATOM 2559 O O . LEU B 1 159 ? -0.11 -2.357 15.938 1 93.25 159 LEU B O 1
ATOM 2563 N N . ILE B 1 160 ? 1.641 -3.713 16.312 1 91.12 160 ILE B N 1
ATOM 2564 C CA . ILE B 1 160 ? 1.85 -3.189 17.656 1 91.12 160 ILE B CA 1
ATOM 2565 C C . ILE B 1 160 ? 2.246 -1.716 17.578 1 91.12 160 ILE B C 1
ATOM 2567 O O . ILE B 1 160 ? 1.711 -0.885 18.312 1 91.12 160 ILE B O 1
ATOM 2571 N N . SER B 1 161 ? 3.154 -1.354 16.719 1 87.62 161 SER B N 1
ATOM 2572 C CA . SER B 1 161 ? 3.582 0.031 16.562 1 87.62 161 SER B CA 1
ATOM 2573 C C . SER B 1 161 ? 2.422 0.917 16.125 1 87.62 161 SER B C 1
ATOM 2575 O O . SER B 1 161 ? 2.326 2.074 16.531 1 87.62 161 SER B O 1
ATOM 2577 N N . GLY B 1 162 ? 1.572 0.452 15.227 1 85.69 162 GLY B N 1
ATOM 2578 C CA . GLY B 1 162 ? 0.395 1.198 14.812 1 85.69 162 GLY B CA 1
ATOM 2579 C C . GLY B 1 162 ? -0.564 1.482 15.953 1 85.69 162 GLY B C 1
ATOM 2580 O O . GLY B 1 162 ? -1.126 2.576 16.047 1 85.69 162 GLY B O 1
ATOM 2581 N N . TRP B 1 163 ? -0.72 0.504 16.781 1 84.69 163 TRP B N 1
ATOM 2582 C CA . TRP B 1 163 ? -1.604 0.645 17.922 1 84.69 163 TRP B CA 1
ATOM 2583 C C . TRP B 1 163 ? -1.082 1.706 18.891 1 84.69 163 TRP B C 1
ATOM 2585 O O . TRP B 1 163 ? -1.856 2.5 19.422 1 84.69 163 TRP B O 1
ATOM 2595 N N . THR B 1 164 ? 0.16 1.744 19.141 1 80.19 164 THR B N 1
ATOM 2596 C CA . THR B 1 164 ? 0.765 2.703 20.062 1 80.19 164 THR B CA 1
ATOM 2597 C C . THR B 1 164 ? 0.654 4.121 19.516 1 80.19 164 THR B C 1
ATOM 2599 O O . THR B 1 164 ? 0.577 5.086 20.281 1 80.19 164 THR B O 1
ATOM 2602 N N . TYR B 1 165 ? 0.669 4.156 18.219 1 74.81 165 TYR B N 1
ATOM 2603 C CA . TYR B 1 165 ? 0.575 5.465 17.578 1 74.81 165 TYR B CA 1
ATOM 2604 C C . TYR B 1 165 ? -0.84 6.023 17.688 1 74.81 165 TYR B C 1
ATOM 2606 O O . TYR B 1 165 ? -1.03 7.238 17.781 1 74.81 165 TYR B O 1
ATOM 2614 N N . LEU B 1 166 ? -1.794 5.234 17.609 1 74.25 166 LEU B N 1
ATOM 2615 C CA . LEU B 1 166 ? -3.186 5.672 17.594 1 74.25 166 LEU B CA 1
ATOM 2616 C C . LEU B 1 166 ? -3.701 5.922 19 1 74.25 166 LEU B C 1
ATOM 2618 O O . LEU B 1 166 ? -4.703 6.613 19.188 1 74.25 166 LEU B O 1
ATOM 2622 N N . ARG B 1 167 ? -3.059 5.348 19.984 1 70.94 167 ARG B N 1
ATOM 2623 C CA . ARG B 1 167 ? -3.488 5.562 21.359 1 70.94 167 ARG B CA 1
ATOM 2624 C C . ARG B 1 167 ? -3.131 6.969 21.828 1 70.94 167 ARG B C 1
ATOM 2626 O O . ARG B 1 167 ? -2.012 7.438 21.609 1 70.94 167 ARG B O 1
ATOM 2633 N N . PRO B 1 168 ? -4.227 7.75 22.125 1 57.97 168 PRO B N 1
ATOM 2634 C CA . PRO B 1 168 ? -4.027 9.102 22.656 1 57.97 168 PRO B CA 1
ATOM 2635 C C . PRO B 1 168 ? -2.977 9.148 23.766 1 57.97 168 PRO B C 1
ATOM 2637 O O . PRO B 1 168 ? -2.842 8.195 24.531 1 57.97 168 PRO B O 1
ATOM 2640 N N . SER B 1 169 ? -1.75 9.711 23.344 1 53.31 169 SER B N 1
ATOM 2641 C CA . SER B 1 169 ? -0.819 9.977 24.438 1 53.31 169 SER B CA 1
ATOM 2642 C C . SER B 1 169 ? -1.555 10.422 25.703 1 53.31 169 SER B C 1
ATOM 2644 O O . SER B 1 169 ? -2.473 11.242 25.625 1 53.31 169 SER B O 1
ATOM 2646 N N . LYS B 1 170 ? -1.777 9.516 26.641 1 47.12 170 LYS B N 1
ATOM 2647 C CA . LYS B 1 170 ? -2.193 10.047 27.938 1 47.12 170 LYS B CA 1
ATOM 2648 C C . LYS B 1 170 ? -1.466 11.352 28.25 1 47.12 170 LYS B C 1
ATOM 2650 O O . LYS B 1 170 ? -0.24 11.43 28.141 1 47.12 170 LYS B O 1
ATOM 2655 N N . THR B 1 171 ? -2.01 12.5 27.812 1 41.56 171 THR B N 1
ATOM 2656 C CA . THR B 1 171 ? -1.555 13.672 28.547 1 41.56 171 THR B CA 1
ATOM 2657 C C . THR B 1 171 ? -1.211 13.305 29.984 1 41.56 171 THR B C 1
ATOM 2659 O O . THR B 1 171 ? -2.088 12.906 30.766 1 41.56 171 THR B O 1
ATOM 2662 N N . THR B 1 172 ? -0.168 12.633 30.219 1 33.34 172 THR B N 1
ATOM 2663 C CA . THR B 1 172 ? 0.166 13 31.594 1 33.34 172 THR B CA 1
ATOM 2664 C C . THR B 1 172 ? 0.331 14.508 31.719 1 33.34 172 THR B C 1
ATOM 2666 O O . THR B 1 172 ? 0.914 15.156 30.844 1 33.34 172 THR B O 1
#

InterPro domains:
  IPR000462 CDP-alcohol phosphatidyltransferase [PF01066] (5-159)
  IPR004570 CDP-diacylglycerol--glycerol-3-phosphate 3-phosphatidyltransferase [PIRSF000847] (4-167)
  IPR004570 CDP-diacylglycerol--glycerol-3-phosphate 3-phosphatidyltransferase [TIGR00560] (5-168)
  IPR043130 CDP-alcohol phosphatidyltransferase, transmembrane domain [G3DSA:1.20.120.1760] (2-171)
  IPR048254 CDP-alcohol phosphatidyltransferase, conserved site [PS00379] (50-72)
  IPR050324 CDP-alcohol phosphatidyltransferase class-I [PTHR14269] (5-167)

Foldseek 3Di:
DQPCDPLNVLLVVLLVLLVCLQCPLQDPPPDDLCVNLVSLVVSVVSLVVSVVVCVVVVPCTPVNVVSSVVSLVSSLLRLVVSCVVVVLDPPVLSVLLVVLVVVLVVVVVPPPDDPPDPPLVVVLSVLSSVLSSCCGPPNCVPCVVVSVVSSVVSSVSSVVVSVVSPPPPPPD/DQPCDPLNVLLVVLLVLLVCLQCQLQDPPPDDLCVNLVSLVVSVVVLVVSVVVCVVVVPCTPVNVVSSVVSLVSSLLRLVVSCCVVVLDPPVLSVLLVVLVVVLVVVVVPPPDDPPDPPLVVVLSVLSSVLSSCCGPPNCVPCVVVSVVSSVVSSVSSVVVSVVSPPPPPPD

Nearest PDB structures (foldseek):
  7drk-assembly1_B  TM=8.776E-01  e=4.342E-08  Staphylococcus aureus subsp. aureus N315
  4o6m-assembly1_A  TM=6.095E-01  e=2.001E-02  Archaeoglobus fulgidus DSM 4304
  4q7c-assembly1_A  TM=6.091E-01  e=2.695E-02  Archaeoglobus fulgidus DSM 4304
  4q7c-assembly1_B  TM=6.100E-01  e=3.813E-02  Archaeoglobus fulgidus DSM 4304
  5zug-assembly1_F  TM=3.315E-01  e=5.167E+00  Escherichia coli K-12

Radius of gyration: 20.28 Å; Cα contacts (8 Å, |Δi|>4): 393; chains: 2; bounding box: 53×56×53 Å

Sequence (344 aa):
MATITLPTWVTLTRLFAVPILLVGMEQPGLLPTWVPLVVFLLAAATDWLDGWLARRLNQVSDLGKVLDPLVDKLLVLAPLLVLVAQQVVPTWAVFLILARELTIAGWRVNQPKISGANLWGKLKTVVQIAAIALLLPPLSPRFLPLGLGCFWIAVALTLISGWTYLRPSKTTMATITLPTWVTLTRLFAVPILLVGMEQPGLLPTWVPLVVFLLAAATDWLDGWLARRLNQVSDLGKVLDPLVDKLLVLAPLLVLVAQQVVPTWAVFLILARELTIAGWRVNQPKISGANLWGKLKTVVQIAAIALLLPPLSPRFLPLGLGCFWIAVALTLISGWTYLRPSKTT

Secondary structure (DSSP, 8-state):
-----HHHHHHHHHTTHHHHHHHHHHSBTTB-THHHHHHHHHHHHHHHHHHHHHHHHT---HHHHHHHHHHHHHHHHHHHHHHHHTTSS-HHHHHHHHHHHHHHHHHHHT-SS-----HHHHHHHHHHHHHHHHHSTTTHHHHHHHHHHHHHHHHHHHHHHHHHHHS-----/-----HHHHHHHHHTTHHHHHHHHHHSBTTB-THHHHHHHHHHHHHHHHHHHHHHHHT---HHHHHHHHHHHHHHHHHHHHHHHHTTSS-HHHHHHHHHHHHHHHHHHHT-SS-----HHHHHHHHHHHHHHHHHSTTTHHHHHHHHHHHHHHHHHHHHHHHHHHHS-----